Protein AF-A0A662J2B1-F1 (afdb_monomer_lite)

Foldseek 3Di:
DDDDPPDPPPPPPPLPADPFAEEEEELEQLAPQQQDQQAQAPVPRGTGGNLVNVLVLVLVLVLLLLPAPCVQRYQYWYWYDAVAIDTPPLQDDPNDNHRCSVVLNVQLVVVVVVVDDSVCSSCVSCVVSVNRDDRRNVVCVVVVHHRAAALLNSLVVVLVVLLVLQDPPDPRHDHQLRYEYEYEAEDAAQHPPPNVNNLVSLVSSQCPSADDDDPGDRRGYFYAYEHEEQRQVVDPPNLVSRQSSGDFDPPVDCQQVDDLDPPDGPVRQFDDDPPDDTTTNYGYYHRSNDPVRSSSVSSSCSCRRDPPVRPD

pLDDT: mean 80.57, std 16.12, range [31.47, 96.62]

Secondary structure (DSSP, 8-state):
---------------PPPS-EEEEEEEEE-SGGGG-EEEE-TTTSSEEEHHHHHHHHHHHHHHHHHHSGGGGGEEEEEEEESSSEEEE-TTEETTEE---HHHHHHHHHHHHHTT--HHHHHHHHHHHTT-SPPPHHHHHHHTT------HHHHHHHHHHHHHHHHSTT-TTSPPGGGEEEEEEEEE-S--SSSHHHHHHHHHHHHTTT--SSS--SSS-EEEEEEEEHHHHHT-HHHHHHHHHHSPBP-TTSGGGG-BSSSS-BHHHHB---TT----BSEEEE--TT-HHHHHHHHHHHHHHHS-GGG--

Structure (mmCIF, N/CA/C/O backbone):
data_AF-A0A662J2B1-F1
#
_entry.id   AF-A0A662J2B1-F1
#
loop_
_atom_site.group_PDB
_atom_site.id
_atom_site.type_symbol
_atom_site.label_atom_id
_atom_site.label_alt_id
_atom_site.label_comp_id
_atom_site.label_asym_id
_atom_site.label_entity_id
_atom_site.label_seq_id
_atom_site.pdbx_PDB_ins_code
_atom_site.Cartn_x
_atom_site.Cartn_y
_atom_site.Cartn_z
_atom_site.occupancy
_atom_site.B_iso_or_equiv
_atom_site.auth_seq_id
_atom_site.auth_comp_id
_atom_site.auth_asym_id
_atom_site.auth_atom_id
_atom_site.pdbx_PDB_model_num
ATOM 1 N N . MET A 1 1 ? -47.352 -11.087 42.219 1.00 36.47 1 MET A N 1
ATOM 2 C CA . MET A 1 1 ? -46.184 -10.257 41.858 1.00 36.47 1 MET A CA 1
ATOM 3 C C . MET A 1 1 ? -45.373 -11.004 40.813 1.00 36.47 1 MET A C 1
ATOM 5 O O . MET A 1 1 ? -44.842 -12.059 41.124 1.00 36.47 1 MET A O 1
ATOM 9 N N . LYS A 1 2 ? -45.350 -10.517 39.569 1.00 35.44 2 LYS A N 1
ATOM 10 C CA . LYS A 1 2 ? -44.414 -10.967 38.531 1.00 35.44 2 LYS A CA 1
ATOM 11 C C . LYS A 1 2 ? -43.467 -9.797 38.286 1.00 35.44 2 LYS A C 1
ATOM 13 O O . LYS A 1 2 ? -43.932 -8.728 37.908 1.00 35.44 2 LYS A O 1
ATOM 18 N N . PHE A 1 3 ? -42.185 -9.987 38.575 1.00 33.66 3 PHE A N 1
ATOM 19 C CA . PHE A 1 3 ? -41.148 -9.037 38.186 1.00 33.66 3 PHE A CA 1
ATOM 20 C C . PHE A 1 3 ? -41.009 -9.077 36.657 1.00 33.66 3 PHE A C 1
ATOM 22 O O . PHE A 1 3 ? -40.964 -10.180 36.103 1.00 33.66 3 PHE A O 1
ATOM 29 N N . PRO A 1 4 ? -40.961 -7.933 35.960 1.00 35.75 4 PRO A N 1
ATOM 30 C CA . PRO A 1 4 ? -40.551 -7.931 34.570 1.00 35.75 4 PRO A CA 1
ATOM 31 C C . PRO A 1 4 ? -39.043 -8.202 34.522 1.00 35.75 4 PRO A C 1
ATOM 33 O O . PRO A 1 4 ? -38.262 -7.511 35.173 1.00 35.75 4 PRO A O 1
ATOM 36 N N . MET A 1 5 ? -38.637 -9.233 33.776 1.00 33.22 5 MET A N 1
ATOM 37 C CA . MET A 1 5 ? -37.261 -9.326 33.294 1.00 33.22 5 MET A CA 1
ATOM 38 C C . MET A 1 5 ? -37.063 -8.187 32.299 1.00 33.22 5 MET A C 1
ATOM 40 O O . MET A 1 5 ? -37.549 -8.259 31.170 1.00 33.22 5 MET A O 1
ATOM 44 N N . GLU A 1 6 ? -36.365 -7.142 32.720 1.00 34.38 6 GLU A N 1
ATOM 45 C CA . GLU A 1 6 ? -35.711 -6.236 31.787 1.00 34.38 6 GLU A CA 1
ATOM 46 C C . GLU A 1 6 ? -34.610 -7.033 31.080 1.00 34.38 6 GLU A C 1
ATOM 48 O O . GLU A 1 6 ? -33.597 -7.411 31.669 1.00 34.38 6 GLU A O 1
ATOM 53 N N . MET A 1 7 ? -34.855 -7.360 29.812 1.00 35.50 7 MET A N 1
ATOM 54 C CA . MET A 1 7 ? -33.796 -7.757 28.890 1.00 35.50 7 MET A CA 1
ATOM 55 C C . MET A 1 7 ? -32.800 -6.592 28.806 1.00 35.50 7 MET A C 1
ATOM 57 O O . MET A 1 7 ? -33.246 -5.450 28.671 1.00 35.50 7 MET A O 1
ATOM 61 N N . PRO A 1 8 ? -31.478 -6.825 28.853 1.00 37.00 8 PRO A N 1
ATOM 62 C CA . PRO A 1 8 ? -30.524 -5.767 28.574 1.00 37.00 8 PRO A CA 1
ATOM 63 C C . PRO A 1 8 ? -30.759 -5.301 27.138 1.00 37.00 8 PRO A C 1
ATOM 65 O O . PRO A 1 8 ? -30.621 -6.090 26.203 1.00 37.00 8 PRO A O 1
ATOM 68 N N . GLU A 1 9 ? -31.135 -4.037 26.959 1.00 37.81 9 GLU A N 1
ATOM 69 C CA . GLU A 1 9 ? -31.081 -3.381 25.658 1.00 37.81 9 GLU A CA 1
ATOM 70 C C . GLU A 1 9 ? -29.617 -3.394 25.197 1.00 37.81 9 GLU A C 1
ATOM 72 O O . GLU A 1 9 ? -28.825 -2.505 25.519 1.00 37.81 9 GLU A O 1
ATOM 77 N N . GLU A 1 10 ? -29.235 -4.414 24.428 1.00 38.88 10 GLU A N 1
ATOM 78 C CA . GLU A 1 10 ? -28.196 -4.255 23.424 1.00 38.88 10 GLU A CA 1
ATOM 79 C C . GLU A 1 10 ? -28.677 -3.120 22.524 1.00 38.88 10 GLU A C 1
ATOM 81 O O . GLU A 1 10 ? -29.470 -3.318 21.604 1.00 38.88 10 GLU A O 1
ATOM 86 N N . ARG A 1 11 ? -28.251 -1.893 22.837 1.00 34.91 11 ARG A N 1
ATOM 87 C CA . ARG A 1 11 ? -28.342 -0.781 21.903 1.00 34.91 11 ARG A CA 1
ATOM 88 C C . ARG A 1 11 ? -27.613 -1.240 20.648 1.00 34.91 11 ARG A C 1
ATOM 90 O O . ARG A 1 11 ? -26.389 -1.157 20.580 1.00 34.91 11 ARG A O 1
ATOM 97 N N . GLN A 1 12 ? -28.365 -1.730 19.665 1.00 37.59 12 GLN A N 1
ATOM 98 C CA . GLN A 1 12 ? -27.966 -1.647 18.274 1.00 37.59 12 GLN A CA 1
ATOM 99 C C . GLN A 1 12 ? -27.667 -0.166 18.064 1.00 37.59 12 GLN A C 1
ATOM 101 O O . GLN A 1 12 ? -28.581 0.654 17.984 1.00 37.59 12 GLN A O 1
ATOM 106 N N . GLU A 1 13 ? -26.384 0.204 18.103 1.00 39.41 13 GLU A N 1
ATOM 107 C CA . GLU A 1 13 ? -25.947 1.490 17.584 1.00 39.41 13 GLU A CA 1
ATOM 108 C C . GLU A 1 13 ? -26.475 1.517 16.152 1.00 39.41 13 GLU A C 1
ATOM 110 O O . GLU A 1 13 ? -25.976 0.795 15.289 1.00 39.41 13 GLU A O 1
ATOM 115 N N . LEU A 1 14 ? -27.565 2.264 15.941 1.00 39.34 14 LEU A N 1
ATOM 116 C CA . LEU A 1 14 ? -28.112 2.549 14.627 1.00 39.34 14 LEU A CA 1
ATOM 117 C C . LEU A 1 14 ? -26.926 2.927 13.750 1.00 39.34 14 LEU A C 1
ATOM 119 O O . LEU A 1 14 ? -26.246 3.920 14.020 1.00 39.34 14 LEU A O 1
ATOM 123 N N . ILE A 1 15 ? -26.650 2.093 12.750 1.00 49.84 15 ILE A N 1
ATOM 124 C CA . ILE A 1 15 ? -25.598 2.332 11.774 1.00 49.84 15 ILE A CA 1
ATOM 125 C C . ILE A 1 15 ? -26.026 3.583 11.007 1.00 49.84 15 ILE A C 1
ATOM 127 O O . ILE A 1 15 ? -26.786 3.517 10.044 1.00 49.84 15 ILE A O 1
ATOM 131 N N . MET A 1 16 ? -25.612 4.750 11.495 1.00 48.34 16 MET A N 1
ATOM 132 C CA . MET A 1 16 ? -25.859 6.003 10.806 1.00 48.34 16 MET A CA 1
ATOM 133 C C . MET A 1 16 ? -25.083 5.984 9.483 1.00 48.34 16 MET A C 1
ATOM 135 O O . MET A 1 16 ? -23.928 5.543 9.474 1.00 48.34 16 MET A O 1
ATOM 139 N N . PRO A 1 17 ? -25.664 6.488 8.379 1.00 59.16 17 PRO A N 1
ATOM 140 C CA . PRO A 1 17 ? -24.940 6.613 7.123 1.00 59.16 17 PRO A CA 1
ATOM 141 C C . PRO A 1 17 ? -23.662 7.426 7.349 1.00 59.16 17 PRO A C 1
ATOM 143 O O . PRO A 1 17 ? -23.705 8.536 7.893 1.00 59.16 17 PRO A O 1
ATOM 146 N N . LEU A 1 18 ? -22.512 6.879 6.950 1.00 70.12 18 LEU A N 1
ATOM 147 C CA . LEU A 1 18 ? -21.234 7.572 7.091 1.00 70.12 18 LEU A CA 1
ATOM 148 C C . LEU A 1 18 ? -21.269 8.871 6.279 1.00 70.12 18 LEU A C 1
ATOM 150 O O . LEU A 1 18 ? -21.659 8.872 5.119 1.00 70.12 18 LEU A O 1
ATOM 154 N N . TYR A 1 19 ? -20.814 9.991 6.847 1.00 77.00 19 TYR A N 1
ATOM 155 C CA . TYR A 1 19 ? -20.757 11.258 6.104 1.00 77.00 19 TYR A CA 1
ATOM 156 C C . TYR A 1 19 ? -19.742 11.209 4.944 1.00 77.00 19 TYR A C 1
ATOM 158 O O . TYR A 1 19 ? -19.949 11.854 3.913 1.00 77.00 19 TYR A O 1
ATOM 166 N N . ARG A 1 20 ? -18.646 10.459 5.119 1.00 81.94 20 ARG A N 1
ATOM 167 C CA . ARG A 1 20 ? -17.571 10.200 4.145 1.00 81.94 20 ARG A CA 1
ATOM 168 C C . ARG A 1 20 ? -16.996 8.803 4.362 1.00 81.94 20 ARG A C 1
ATOM 170 O O . ARG A 1 20 ? -17.050 8.297 5.479 1.00 81.94 20 ARG A O 1
ATOM 177 N N . ALA A 1 21 ? -16.407 8.235 3.314 1.00 85.06 21 ALA A N 1
ATOM 178 C CA . ALA A 1 21 ? -15.713 6.955 3.377 1.00 85.06 21 ALA A CA 1
ATOM 179 C C . ALA A 1 21 ? -14.383 7.016 2.611 1.00 85.06 21 ALA A C 1
ATOM 181 O O . ALA A 1 21 ? -14.312 7.563 1.509 1.00 85.06 21 ALA A O 1
ATOM 182 N N . GLU A 1 22 ? -13.342 6.444 3.203 1.00 87.12 22 GLU A N 1
ATOM 183 C CA . GLU A 1 22 ? -11.981 6.372 2.678 1.00 87.12 22 GLU A CA 1
ATOM 184 C C . GLU A 1 22 ? -11.581 4.894 2.595 1.00 87.12 22 GLU A C 1
ATOM 186 O O . GLU A 1 22 ? -11.538 4.195 3.604 1.00 87.12 22 GLU A O 1
ATOM 191 N N . LEU A 1 23 ? -11.293 4.400 1.397 1.00 88.31 23 LEU A N 1
ATOM 192 C CA . LEU A 1 23 ? -10.761 3.059 1.181 1.00 88.31 23 LEU A CA 1
ATOM 193 C C . LEU A 1 23 ? -9.234 3.124 1.068 1.00 88.31 23 LEU A C 1
ATOM 195 O O . LEU A 1 23 ? -8.707 3.865 0.244 1.00 88.31 23 LEU A O 1
ATOM 199 N N . LEU A 1 24 ? -8.523 2.308 1.839 1.00 89.50 24 LEU A N 1
ATOM 200 C CA . LEU A 1 24 ? -7.094 2.050 1.691 1.00 89.50 24 LEU A CA 1
ATOM 201 C C . LEU A 1 24 ? -6.894 0.615 1.193 1.00 89.50 24 LEU A C 1
ATOM 203 O O . LEU A 1 24 ? -7.203 -0.337 1.906 1.00 89.50 24 LEU A O 1
ATOM 207 N N . VAL A 1 25 ? -6.358 0.447 -0.014 1.00 91.44 25 VAL A N 1
ATOM 208 C CA . VAL A 1 25 ? -5.988 -0.872 -0.548 1.00 91.44 25 VAL A CA 1
ATOM 209 C C . VAL A 1 25 ? -4.474 -0.995 -0.565 1.00 91.44 25 VAL A C 1
ATOM 211 O O . VAL A 1 25 ? -3.792 -0.243 -1.258 1.00 91.44 25 VAL A O 1
ATOM 214 N N . LEU A 1 26 ? -3.939 -1.956 0.176 1.00 93.19 26 LEU A N 1
ATOM 215 C CA . LEU A 1 26 ? -2.517 -2.281 0.158 1.00 93.19 26 LEU A CA 1
ATOM 216 C C . LEU A 1 26 ? -2.278 -3.355 -0.898 1.00 93.19 26 LEU A C 1
ATOM 218 O O . LEU A 1 26 ? -2.859 -4.428 -0.806 1.00 93.19 26 LEU A O 1
ATOM 222 N N . VAL A 1 27 ? -1.445 -3.082 -1.896 1.00 95.25 27 VAL A N 1
ATOM 223 C CA . VAL A 1 27 ? -1.090 -4.033 -2.957 1.00 95.25 27 VAL A CA 1
ATOM 224 C C . VAL A 1 27 ? 0.370 -4.395 -2.769 1.00 95.25 27 VAL A C 1
ATOM 226 O O . VAL A 1 27 ? 1.255 -3.593 -3.052 1.00 95.25 27 VAL A O 1
ATOM 229 N N . ILE A 1 28 ? 0.616 -5.578 -2.224 1.00 94.06 28 ILE A N 1
ATOM 230 C CA . ILE A 1 28 ? 1.895 -5.945 -1.621 1.00 94.06 28 ILE A CA 1
ATOM 231 C C . ILE A 1 28 ? 2.532 -7.073 -2.418 1.00 94.06 28 ILE A C 1
ATOM 233 O O . ILE A 1 28 ? 1.930 -8.133 -2.604 1.00 94.06 28 ILE A O 1
ATOM 237 N N . ASP A 1 29 ? 3.759 -6.851 -2.870 1.00 92.62 29 ASP A N 1
ATOM 238 C CA . ASP A 1 29 ? 4.554 -7.893 -3.504 1.00 92.62 29 ASP A CA 1
ATOM 239 C C . ASP A 1 29 ? 4.835 -9.017 -2.493 1.00 92.62 29 ASP A C 1
ATOM 241 O O . ASP A 1 29 ? 5.209 -8.777 -1.344 1.00 92.62 29 ASP A O 1
ATOM 245 N N . GLY A 1 30 ? 4.584 -10.256 -2.903 1.00 91.44 30 GLY A N 1
ATOM 246 C CA . GLY A 1 30 ? 4.877 -11.471 -2.149 1.00 91.44 30 GLY A CA 1
ATOM 247 C C . GLY A 1 30 ? 6.018 -12.284 -2.758 1.00 91.44 30 GLY A C 1
ATOM 248 O O . GLY A 1 30 ? 6.198 -13.447 -2.392 1.00 91.44 30 GLY A O 1
ATOM 249 N N . SER A 1 31 ? 6.789 -11.708 -3.678 1.00 89.19 31 SER A N 1
ATOM 250 C CA . SER A 1 31 ? 7.943 -12.334 -4.309 1.00 89.19 31 SER A CA 1
ATOM 251 C C . SER A 1 31 ? 9.038 -12.703 -3.302 1.00 89.19 31 SER A C 1
ATOM 253 O O . SER A 1 31 ? 9.072 -12.269 -2.147 1.00 89.19 31 SER A O 1
ATOM 255 N N . ARG A 1 32 ? 9.976 -13.556 -3.729 1.00 87.75 32 ARG A N 1
ATOM 256 C CA . ARG A 1 32 ? 11.019 -14.108 -2.846 1.00 87.75 32 ARG A CA 1
ATOM 257 C C . ARG A 1 32 ? 11.907 -13.032 -2.209 1.00 87.75 32 ARG A C 1
ATOM 259 O O . ARG A 1 32 ? 12.462 -13.273 -1.137 1.00 87.75 32 ARG A O 1
ATOM 266 N N . SER A 1 33 ? 12.067 -11.879 -2.852 1.00 87.06 33 SER A N 1
ATOM 267 C CA . SER A 1 33 ? 12.889 -10.773 -2.358 1.00 87.06 33 SER A CA 1
ATOM 268 C C . SER A 1 33 ? 12.341 -10.145 -1.077 1.00 87.06 33 SER A C 1
ATOM 270 O O . SER A 1 33 ? 13.140 -9.665 -0.274 1.00 87.06 33 SER A O 1
ATOM 272 N N . MET A 1 34 ? 11.055 -10.329 -0.765 1.00 90.62 34 MET A N 1
ATOM 273 C CA . MET A 1 34 ? 10.491 -9.907 0.519 1.00 90.62 34 MET A CA 1
ATOM 274 C C . MET A 1 34 ? 11.063 -10.646 1.736 1.00 90.62 34 MET A C 1
ATOM 276 O O . MET A 1 34 ? 11.003 -10.117 2.842 1.00 90.62 34 MET A O 1
ATOM 280 N N . TYR A 1 35 ? 11.687 -11.818 1.556 1.00 90.94 35 TYR A N 1
ATOM 281 C CA . TYR A 1 35 ? 12.423 -12.505 2.629 1.00 90.94 35 TYR A CA 1
ATOM 282 C C . TYR A 1 35 ? 13.827 -11.943 2.884 1.00 90.94 35 TYR A C 1
ATOM 284 O O . TYR A 1 35 ? 14.488 -12.364 3.838 1.00 90.94 35 TYR A O 1
ATOM 292 N N . ARG A 1 36 ? 14.328 -11.032 2.041 1.00 90.75 36 ARG A N 1
ATOM 293 C CA . ARG A 1 36 ? 15.664 -10.462 2.230 1.00 90.75 36 ARG A CA 1
ATOM 294 C C . ARG A 1 36 ? 15.710 -9.677 3.528 1.00 90.75 36 ARG A C 1
ATOM 296 O O . ARG A 1 36 ? 14.875 -8.812 3.769 1.00 90.75 36 ARG A O 1
ATOM 303 N N . ARG A 1 37 ? 16.703 -10.006 4.354 1.00 93.44 37 ARG A N 1
ATOM 304 C CA . ARG A 1 37 ? 16.964 -9.362 5.642 1.00 93.44 37 ARG A CA 1
ATOM 305 C C . ARG A 1 37 ? 17.880 -8.165 5.454 1.00 93.44 37 ARG A C 1
ATOM 307 O O . ARG A 1 37 ? 19.069 -8.233 5.738 1.00 93.44 37 ARG A O 1
ATOM 314 N N . ASP A 1 38 ? 17.339 -7.114 4.865 1.00 92.44 38 ASP A N 1
ATOM 315 C CA . ASP A 1 38 ? 18.039 -5.853 4.625 1.00 92.44 38 ASP A CA 1
ATOM 316 C C . ASP A 1 38 ? 17.165 -4.641 4.958 1.00 92.44 38 ASP A C 1
ATOM 318 O O . ASP A 1 38 ? 17.446 -3.543 4.488 1.00 92.44 38 ASP A O 1
ATOM 322 N N . PHE A 1 39 ? 16.120 -4.835 5.764 1.00 94.38 39 PHE A N 1
ATOM 323 C CA . PHE A 1 39 ? 15.219 -3.781 6.205 1.00 94.38 39 PHE A CA 1
ATOM 324 C C . PHE A 1 39 ? 15.535 -3.399 7.651 1.00 94.38 39 PHE A C 1
ATOM 326 O O . PHE A 1 39 ? 15.529 -4.259 8.533 1.00 94.38 39 PHE A O 1
ATOM 333 N N . PHE A 1 40 ? 15.800 -2.120 7.906 1.00 94.81 40 PHE A N 1
ATOM 334 C CA . PHE A 1 40 ? 16.004 -1.612 9.258 1.00 94.81 40 PHE A CA 1
ATOM 335 C C . PHE A 1 40 ? 14.680 -1.568 10.026 1.00 94.81 40 PHE A C 1
ATOM 337 O O . PHE A 1 40 ? 13.750 -0.858 9.647 1.00 94.81 40 PHE A O 1
ATOM 344 N N . ASP A 1 41 ? 14.586 -2.305 11.126 1.00 93.88 41 ASP A N 1
ATOM 345 C CA . ASP A 1 41 ? 13.436 -2.228 12.014 1.00 93.88 41 ASP A CA 1
ATOM 346 C C . ASP A 1 41 ? 13.549 -1.026 12.954 1.00 93.88 41 ASP A C 1
ATOM 348 O O . ASP A 1 41 ? 14.357 -1.012 13.884 1.00 93.88 41 ASP A O 1
ATOM 352 N N . TYR A 1 42 ? 12.681 -0.035 12.763 1.00 84.69 42 TYR A N 1
ATOM 353 C CA . TYR A 1 42 ? 12.616 1.149 13.620 1.00 84.69 42 TYR A CA 1
ATOM 354 C C . TYR A 1 42 ? 12.135 0.845 15.046 1.00 84.69 42 TYR A C 1
ATOM 356 O O . TYR A 1 42 ? 12.305 1.690 15.924 1.00 84.69 42 TYR A O 1
ATOM 364 N N . LYS A 1 43 ? 11.533 -0.328 15.293 1.00 86.75 43 LYS A N 1
ATOM 365 C CA . LYS A 1 43 ? 11.078 -0.727 16.633 1.00 86.75 43 LYS A CA 1
ATOM 366 C C . LYS A 1 43 ? 12.201 -1.338 17.463 1.00 86.75 43 LYS A C 1
ATOM 368 O O . LYS A 1 43 ? 12.359 -0.983 18.627 1.00 86.75 43 LYS A O 1
ATOM 373 N N . THR A 1 44 ? 12.971 -2.255 16.878 1.00 89.50 44 THR A N 1
ATOM 374 C CA . THR A 1 44 ? 14.009 -3.011 17.602 1.00 89.50 44 THR A CA 1
ATOM 375 C C . THR A 1 44 ? 15.440 -2.568 17.302 1.00 89.50 44 THR A C 1
ATOM 377 O O . THR A 1 44 ? 16.363 -2.994 17.996 1.00 89.50 44 THR A O 1
ATOM 380 N N . GLY A 1 45 ? 15.652 -1.735 16.278 1.00 89.81 45 GLY A N 1
ATOM 381 C CA . GLY A 1 45 ? 16.975 -1.308 15.817 1.00 89.81 45 GLY A CA 1
ATOM 382 C C . GLY A 1 45 ? 17.770 -2.397 15.086 1.00 89.81 45 GLY A C 1
ATOM 383 O O . GLY A 1 45 ? 18.983 -2.264 14.935 1.00 89.81 45 GLY A O 1
ATOM 384 N N . ARG A 1 46 ? 17.123 -3.495 14.669 1.00 92.31 46 ARG A N 1
ATOM 385 C CA . ARG A 1 46 ? 17.762 -4.660 14.029 1.00 92.31 46 ARG A CA 1
ATOM 386 C C . ARG A 1 46 ? 17.370 -4.792 12.560 1.00 92.31 46 ARG A C 1
ATOM 388 O O . ARG A 1 46 ? 16.361 -4.251 12.128 1.00 92.31 46 ARG A O 1
ATOM 395 N N . GLU A 1 47 ? 18.138 -5.571 11.799 1.00 94.75 47 GLU A N 1
ATOM 396 C CA . GLU A 1 47 ? 17.755 -5.948 10.435 1.00 94.75 47 GLU A CA 1
ATOM 397 C C . GLU A 1 47 ? 16.728 -7.099 10.434 1.00 94.75 47 GLU A C 1
ATOM 399 O O . GLU A 1 47 ? 16.962 -8.204 10.953 1.00 94.75 47 GLU A O 1
ATOM 404 N N . ILE A 1 48 ? 15.594 -6.845 9.789 1.00 95.69 48 ILE A N 1
ATOM 405 C CA . ILE A 1 48 ? 14.493 -7.788 9.578 1.00 95.69 48 ILE A CA 1
ATOM 406 C C . ILE A 1 48 ? 14.225 -7.972 8.085 1.00 95.69 48 ILE A C 1
ATOM 408 O O . ILE A 1 48 ? 14.862 -7.340 7.236 1.00 95.69 48 ILE A O 1
ATOM 412 N N . SER A 1 49 ? 13.319 -8.891 7.752 1.00 94.62 49 SER A N 1
ATOM 413 C CA . SER A 1 49 ? 12.919 -9.083 6.357 1.00 94.62 49 SER A CA 1
ATOM 414 C C . SER A 1 49 ? 12.134 -7.876 5.825 1.00 94.62 49 SER A C 1
ATOM 416 O O . SER A 1 49 ? 11.405 -7.236 6.584 1.00 94.62 49 SER A O 1
ATOM 418 N N . ARG A 1 50 ? 12.242 -7.568 4.525 1.00 92.56 50 ARG A N 1
ATOM 419 C CA . ARG A 1 50 ? 11.462 -6.484 3.887 1.00 92.56 50 ARG A CA 1
ATOM 420 C C . ARG A 1 50 ? 9.960 -6.658 4.108 1.00 92.56 50 ARG A C 1
ATOM 422 O O . ARG A 1 50 ? 9.279 -5.701 4.471 1.00 92.56 50 ARG A O 1
ATOM 429 N N . GLY A 1 51 ? 9.462 -7.885 3.938 1.00 92.56 51 GLY A N 1
ATOM 430 C CA . GLY A 1 51 ? 8.058 -8.220 4.157 1.00 92.56 51 GLY A CA 1
ATOM 431 C C . GLY A 1 51 ? 7.613 -7.909 5.585 1.00 92.56 51 GLY A C 1
ATOM 432 O O . GLY A 1 51 ? 6.612 -7.227 5.778 1.00 92.56 51 GLY A O 1
ATOM 433 N N . GLU A 1 52 ? 8.381 -8.345 6.585 1.00 93.75 52 GLU A N 1
ATOM 434 C CA . GLU A 1 52 ? 8.113 -8.058 8.001 1.00 93.75 52 GLU A CA 1
ATOM 435 C C . GLU A 1 52 ? 8.173 -6.558 8.318 1.00 93.75 52 GLU A C 1
ATOM 437 O O . GLU A 1 52 ? 7.264 -6.032 8.956 1.00 93.75 52 GLU A O 1
ATOM 442 N N . GLY A 1 53 ? 9.185 -5.844 7.815 1.00 93.50 53 GLY A N 1
ATOM 443 C CA . GLY A 1 53 ? 9.333 -4.406 8.039 1.00 93.50 53 GLY A CA 1
ATOM 444 C C . GLY A 1 53 ? 8.167 -3.587 7.495 1.00 93.50 53 GLY A C 1
ATOM 445 O O . GLY A 1 53 ? 7.658 -2.696 8.178 1.00 93.50 53 GLY A O 1
ATOM 446 N N . LEU A 1 54 ? 7.674 -3.938 6.306 1.00 92.00 54 LEU A N 1
ATOM 447 C CA . LEU A 1 54 ? 6.482 -3.316 5.733 1.00 92.00 54 LEU A CA 1
ATOM 448 C C . LEU A 1 54 ? 5.234 -3.613 6.557 1.00 92.00 54 LEU A C 1
ATOM 450 O O . LEU A 1 54 ? 4.478 -2.688 6.857 1.00 92.00 54 LEU A O 1
ATOM 454 N N . MET A 1 55 ? 5.027 -4.870 6.963 1.00 91.56 55 MET A N 1
ATOM 455 C CA . MET A 1 55 ? 3.874 -5.217 7.798 1.00 91.56 55 MET A CA 1
ATOM 456 C C . MET A 1 55 ? 3.924 -4.468 9.128 1.00 91.56 55 MET A C 1
ATOM 458 O O . MET A 1 55 ? 2.899 -3.955 9.564 1.00 91.56 55 MET A O 1
ATOM 462 N N . ASN A 1 56 ? 5.106 -4.304 9.729 1.00 92.25 56 ASN A N 1
ATOM 463 C CA . ASN A 1 56 ? 5.278 -3.517 10.949 1.00 92.25 56 ASN A CA 1
ATOM 464 C C . ASN A 1 56 ? 4.872 -2.050 10.757 1.00 92.25 56 ASN A C 1
ATOM 466 O O . ASN A 1 56 ? 4.212 -1.491 11.630 1.00 92.25 56 ASN A O 1
ATOM 470 N N . ILE A 1 57 ? 5.231 -1.416 9.634 1.00 91.94 57 ILE A N 1
ATOM 471 C CA . ILE A 1 57 ? 4.803 -0.039 9.327 1.00 91.94 57 ILE A CA 1
ATOM 472 C C . ILE A 1 57 ? 3.279 0.046 9.184 1.00 91.94 57 ILE A C 1
ATOM 474 O O . ILE A 1 57 ? 2.657 0.933 9.771 1.00 91.94 57 ILE A O 1
ATOM 478 N N . PHE A 1 58 ? 2.656 -0.859 8.429 1.00 89.38 58 PHE A N 1
ATOM 479 C CA . PHE A 1 58 ? 1.205 -0.808 8.235 1.00 89.38 58 PHE A CA 1
ATOM 480 C C . PHE A 1 58 ? 0.429 -1.179 9.494 1.00 89.38 58 PHE A C 1
ATOM 482 O O . PHE A 1 58 ? -0.555 -0.513 9.795 1.00 89.38 58 PHE A O 1
ATOM 489 N N . ASN A 1 59 ? 0.890 -2.150 10.279 1.00 88.81 59 ASN A N 1
ATOM 490 C CA . ASN A 1 59 ? 0.284 -2.486 11.567 1.00 88.81 59 ASN A CA 1
ATOM 491 C C . ASN A 1 59 ? 0.336 -1.297 12.547 1.00 88.81 59 ASN A C 1
ATOM 493 O O . ASN A 1 59 ? -0.614 -1.088 13.305 1.00 88.81 59 ASN A O 1
ATOM 497 N N . ASP A 1 60 ? 1.366 -0.447 12.478 1.00 87.94 60 ASP A N 1
ATOM 498 C CA . ASP A 1 60 ? 1.407 0.822 13.219 1.00 87.94 60 ASP A CA 1
ATOM 499 C C . ASP A 1 60 ? 0.372 1.837 12.707 1.00 87.94 60 ASP A C 1
ATOM 501 O O . ASP A 1 60 ? -0.271 2.527 13.503 1.00 87.94 60 ASP A O 1
ATOM 505 N N . ILE A 1 61 ? 0.167 1.920 11.388 1.00 85.25 61 ILE A N 1
ATOM 506 C CA . ILE A 1 61 ? -0.891 2.748 10.785 1.00 85.25 61 ILE A CA 1
ATOM 507 C C . ILE A 1 61 ? -2.276 2.251 11.233 1.00 85.25 61 ILE A C 1
ATOM 509 O O . ILE A 1 61 ? -3.094 3.063 11.668 1.00 85.25 61 ILE A O 1
ATOM 513 N N . LEU A 1 62 ? -2.521 0.935 11.208 1.00 83.31 62 LEU A N 1
ATOM 514 C CA . LEU A 1 62 ? -3.757 0.315 11.704 1.00 83.31 62 LEU A CA 1
ATOM 515 C C . LEU A 1 62 ? -3.989 0.647 13.179 1.00 83.31 62 LEU A C 1
ATOM 517 O O . LEU A 1 62 ? -5.069 1.098 13.553 1.00 83.31 62 LEU A O 1
ATOM 521 N N . SER A 1 63 ? -2.956 0.496 14.008 1.00 85.44 63 SER A N 1
ATOM 522 C CA . SER A 1 63 ? -3.030 0.769 15.447 1.00 85.44 63 SER A CA 1
ATOM 523 C C . SER A 1 63 ? -3.421 2.220 15.746 1.00 85.44 63 SER A C 1
ATOM 525 O O . SER A 1 63 ? -4.198 2.483 16.664 1.00 85.44 63 SER A O 1
ATOM 527 N N . ARG A 1 64 ? -2.946 3.176 14.938 1.00 82.50 64 ARG A N 1
ATOM 528 C CA . ARG A 1 64 ? -3.345 4.590 15.043 1.00 82.50 64 ARG A CA 1
ATOM 529 C C . ARG A 1 64 ? -4.793 4.827 14.619 1.00 82.50 64 ARG A C 1
ATOM 531 O O . ARG A 1 64 ? -5.473 5.641 15.239 1.00 82.50 64 ARG A O 1
ATOM 538 N N . LEU A 1 65 ? -5.273 4.122 13.593 1.00 81.19 65 LEU A N 1
ATOM 539 C CA . LEU A 1 65 ? -6.667 4.217 13.152 1.00 81.19 65 LEU A CA 1
ATOM 540 C C . LEU A 1 65 ? -7.637 3.679 14.200 1.00 81.19 65 LEU A C 1
ATOM 542 O O . LEU A 1 65 ? -8.693 4.280 14.382 1.00 81.19 65 LEU A O 1
ATOM 546 N N . VAL A 1 66 ? -7.266 2.614 14.923 1.00 82.69 66 VAL A N 1
ATOM 547 C CA . VAL A 1 66 ? -8.105 2.035 15.985 1.00 82.69 66 VAL A CA 1
ATOM 548 C C . VAL A 1 66 ? -8.563 3.117 16.953 1.00 82.69 66 VAL A C 1
ATOM 550 O O . VAL A 1 66 ? -9.759 3.259 17.169 1.00 82.69 66 VAL A O 1
ATOM 553 N N . MET A 1 67 ? -7.648 3.918 17.498 1.00 76.50 67 MET A N 1
ATOM 554 C CA . MET A 1 67 ? -7.988 4.909 18.526 1.00 76.50 67 MET A CA 1
ATOM 555 C C . MET A 1 67 ? -8.433 6.264 17.975 1.00 76.50 67 MET A C 1
ATOM 557 O O . MET A 1 67 ? -8.840 7.126 18.751 1.00 76.50 67 MET A O 1
ATOM 561 N N . SER A 1 68 ? -8.383 6.458 16.660 1.00 77.88 68 SER A N 1
ATOM 562 C CA . SER A 1 68 ? -8.755 7.720 16.036 1.00 77.88 68 SER A CA 1
ATOM 563 C C . SER A 1 68 ? -10.252 7.791 15.738 1.00 77.88 68 SER A C 1
ATOM 565 O O . SER A 1 68 ? -10.850 6.828 15.252 1.00 77.88 68 SER A O 1
ATOM 567 N N . GLU A 1 69 ? -10.852 8.966 15.939 1.00 72.88 69 GLU A N 1
ATOM 568 C CA . GLU A 1 69 ? -12.224 9.246 15.497 1.00 72.88 69 GLU A CA 1
ATOM 569 C C . GLU A 1 69 ? -12.375 9.092 13.979 1.00 72.88 69 GLU A C 1
ATOM 571 O O . GLU A 1 69 ? -13.410 8.620 13.500 1.00 72.88 69 GLU A O 1
ATOM 576 N N . VAL A 1 70 ? -11.321 9.407 13.209 1.00 76.44 70 VAL A N 1
ATOM 577 C CA . VAL A 1 70 ? -11.364 9.243 11.752 1.00 76.44 70 VAL A CA 1
ATOM 578 C C . VAL A 1 70 ? -11.306 7.801 11.300 1.00 76.44 70 VAL A C 1
ATOM 580 O O . VAL A 1 70 ? -11.750 7.537 10.185 1.00 76.44 70 VAL A O 1
ATOM 583 N N . GLY A 1 71 ? -10.840 6.876 12.150 1.00 77.94 71 GLY A N 1
ATOM 584 C CA . GLY A 1 71 ? -10.839 5.441 11.860 1.00 77.94 71 GLY A CA 1
ATOM 585 C C . GLY A 1 71 ? -12.213 4.952 11.412 1.00 77.94 71 GLY A C 1
ATOM 586 O O . GLY A 1 71 ? -12.310 4.022 10.618 1.00 77.94 71 GLY A O 1
ATOM 587 N N . ASN A 1 72 ? -13.273 5.668 11.805 1.00 77.88 72 ASN A N 1
ATOM 588 C CA . ASN A 1 72 ? -14.630 5.310 11.441 1.00 77.88 72 ASN A CA 1
ATOM 589 C C . ASN A 1 72 ? -15.007 5.465 9.978 1.00 77.88 72 ASN A C 1
ATOM 591 O O . ASN A 1 72 ? -16.001 4.909 9.525 1.00 77.88 72 ASN A O 1
ATOM 595 N N . MET A 1 73 ? -14.218 6.228 9.243 1.00 81.69 73 MET A N 1
ATOM 596 C CA . MET A 1 73 ? -14.425 6.427 7.821 1.00 81.69 73 MET A CA 1
ATOM 597 C C . MET A 1 73 ? -13.564 5.472 6.990 1.00 81.69 73 MET A C 1
ATOM 599 O O . MET A 1 73 ? -13.736 5.445 5.776 1.00 81.69 73 MET A O 1
ATOM 603 N N . PHE A 1 74 ? -12.637 4.723 7.606 1.00 82.94 74 PHE A N 1
ATOM 604 C CA . PHE A 1 74 ? -11.642 3.934 6.884 1.00 82.94 74 PHE A CA 1
ATOM 605 C C . PHE A 1 74 ? -12.059 2.480 6.672 1.00 82.94 74 PHE A C 1
ATOM 607 O O . PHE A 1 74 ? -12.315 1.730 7.614 1.00 82.94 74 PHE A O 1
ATOM 614 N N . PHE A 1 75 ? -12.008 2.072 5.411 1.00 83.50 75 PHE A N 1
ATOM 615 C CA . PHE A 1 75 ? -12.089 0.695 4.950 1.00 83.50 75 PHE A CA 1
ATOM 616 C C . PHE A 1 75 ? -10.699 0.283 4.494 1.00 83.50 75 PHE A C 1
ATOM 618 O O . PHE A 1 75 ? -10.025 1.053 3.813 1.00 83.50 75 PHE A O 1
ATOM 625 N N . ILE A 1 76 ? -10.248 -0.907 4.874 1.00 83.56 76 ILE A N 1
ATOM 626 C CA . ILE A 1 76 ? -8.905 -1.374 4.534 1.00 83.56 76 ILE A CA 1
ATOM 627 C C . ILE A 1 76 ? -9.033 -2.712 3.833 1.00 83.56 76 ILE A C 1
ATOM 629 O O . ILE A 1 76 ? -9.833 -3.551 4.228 1.00 83.56 76 ILE A O 1
ATOM 633 N N . SER A 1 77 ? -8.263 -2.902 2.773 1.00 86.81 77 SER A N 1
ATOM 634 C CA . SER A 1 77 ? -8.157 -4.180 2.086 1.00 86.81 77 SER A CA 1
ATOM 635 C C . SER A 1 77 ? -6.708 -4.441 1.716 1.00 86.81 77 SER A C 1
ATOM 637 O O . SER A 1 77 ? -5.919 -3.510 1.551 1.00 86.81 77 SER A O 1
ATOM 639 N N . THR A 1 78 ? -6.343 -5.713 1.611 1.00 89.25 78 THR A N 1
ATOM 640 C CA . THR A 1 78 ? -4.986 -6.119 1.254 1.00 89.25 78 THR A CA 1
ATOM 641 C C . THR A 1 78 ? -5.036 -7.072 0.073 1.00 89.25 78 THR A C 1
ATOM 643 O O . THR A 1 78 ? -5.781 -8.046 0.066 1.00 89.25 78 THR A O 1
ATOM 646 N N . VAL A 1 79 ? -4.218 -6.797 -0.929 1.00 92.62 79 VAL A N 1
ATOM 647 C CA . VAL A 1 79 ? -3.937 -7.657 -2.069 1.00 92.62 79 VAL A CA 1
ATOM 648 C C . VAL A 1 79 ? -2.484 -8.075 -1.957 1.00 92.62 79 VAL A C 1
ATOM 650 O O . VAL A 1 79 ? -1.612 -7.226 -1.799 1.00 92.62 79 VAL A O 1
ATOM 653 N N . ILE A 1 80 ? -2.216 -9.370 -2.066 1.00 93.12 80 ILE A N 1
ATOM 654 C CA . ILE A 1 80 ? -0.849 -9.891 -2.119 1.00 93.12 80 ILE A CA 1
ATOM 655 C C . ILE A 1 80 ? -0.654 -10.548 -3.470 1.00 93.12 80 ILE A C 1
ATOM 657 O O . ILE A 1 80 ? -1.474 -11.376 -3.869 1.00 93.12 80 ILE A O 1
ATOM 661 N N . PHE A 1 81 ? 0.404 -10.172 -4.182 1.00 92.94 81 PHE A N 1
ATOM 662 C CA . PHE A 1 81 ? 0.660 -10.679 -5.525 1.00 92.94 81 PHE A CA 1
ATOM 663 C C . PHE A 1 81 ? 1.962 -11.469 -5.617 1.00 92.94 81 PHE A C 1
ATOM 665 O O . PHE A 1 81 ? 2.994 -11.074 -5.085 1.00 92.94 81 PHE A O 1
ATOM 672 N N . GLY A 1 82 ? 1.868 -12.618 -6.284 1.00 89.81 82 GLY A N 1
ATOM 673 C CA . GLY A 1 82 ? 2.968 -13.492 -6.667 1.00 89.81 82 GLY A CA 1
ATOM 674 C C . GLY A 1 82 ? 2.951 -13.728 -8.180 1.00 89.81 82 GLY A C 1
ATOM 675 O O . GLY A 1 82 ? 2.831 -12.796 -8.972 1.00 89.81 82 GLY A O 1
ATOM 676 N N . GLU A 1 83 ? 2.969 -14.998 -8.592 1.00 88.75 83 GLU A N 1
ATOM 677 C CA . GLU A 1 83 ? 2.551 -15.422 -9.943 1.00 88.75 83 GLU A CA 1
ATOM 678 C C . GLU A 1 83 ? 1.091 -15.034 -10.235 1.00 88.75 83 GLU A C 1
ATOM 680 O O . GLU A 1 83 ? 0.765 -14.633 -11.353 1.00 88.75 83 GLU A O 1
ATOM 685 N N . GLN A 1 84 ? 0.244 -15.106 -9.207 1.00 88.44 84 GLN A N 1
ATOM 686 C CA . GLN A 1 84 ? -1.138 -14.634 -9.192 1.00 88.44 84 GLN A CA 1
ATOM 687 C C . GLN A 1 84 ? -1.369 -13.771 -7.948 1.00 88.44 84 GLN A C 1
ATOM 689 O O . GLN A 1 84 ? -0.664 -13.906 -6.942 1.00 88.44 84 GLN A O 1
ATOM 694 N N . ALA A 1 85 ? -2.357 -12.887 -8.011 1.00 90.12 85 ALA A N 1
ATOM 695 C CA . ALA A 1 85 ? -2.773 -12.029 -6.919 1.00 90.12 85 ALA A CA 1
ATOM 696 C C . ALA A 1 85 ? -3.978 -12.599 -6.171 1.00 90.12 85 ALA A C 1
ATOM 698 O O . ALA A 1 85 ? -4.961 -13.062 -6.758 1.00 90.12 85 ALA A O 1
ATOM 699 N N . THR A 1 86 ? -3.926 -12.493 -4.849 1.00 90.00 86 THR A N 1
ATOM 700 C CA . THR A 1 86 ? -5.004 -12.878 -3.943 1.00 90.00 86 THR A CA 1
ATOM 701 C C . THR A 1 86 ? -5.455 -11.681 -3.117 1.00 90.00 86 THR A C 1
ATOM 703 O O . THR A 1 86 ? -4.644 -10.839 -2.728 1.00 90.00 86 THR A O 1
ATOM 706 N N . ILE A 1 87 ? -6.757 -11.601 -2.851 1.00 85.88 87 ILE A N 1
ATOM 707 C CA . ILE A 1 87 ? -7.312 -10.627 -1.911 1.00 85.88 87 ILE A CA 1
ATOM 708 C C . ILE A 1 87 ? -7.267 -11.279 -0.533 1.00 85.88 87 ILE A C 1
ATOM 710 O O . ILE A 1 87 ? -7.937 -12.283 -0.290 1.00 85.88 87 ILE A O 1
ATOM 714 N N . VAL A 1 88 ? -6.484 -10.702 0.370 1.00 79.56 88 VAL A N 1
ATOM 715 C CA . VAL A 1 88 ? -6.449 -11.087 1.776 1.00 79.56 88 VAL A CA 1
ATOM 716 C C . VAL A 1 88 ? -7.570 -10.338 2.474 1.00 79.56 88 VAL A C 1
ATOM 718 O O . VAL A 1 88 ? -7.482 -9.142 2.749 1.00 79.56 88 VAL A O 1
ATOM 721 N N . ARG A 1 89 ? -8.652 -11.070 2.727 1.00 63.09 89 ARG A N 1
ATOM 722 C CA . ARG A 1 89 ? -9.923 -10.579 3.267 1.00 63.09 89 ARG A CA 1
ATOM 723 C C . ARG A 1 89 ? -9.858 -10.297 4.772 1.00 63.09 89 ARG A C 1
ATOM 725 O O . ARG A 1 89 ? -10.759 -10.668 5.520 1.00 63.09 89 ARG A O 1
ATOM 732 N N . ALA A 1 90 ? -8.795 -9.640 5.234 1.00 48.81 90 ALA A N 1
ATOM 733 C CA . ALA A 1 90 ? -8.894 -8.909 6.489 1.00 48.81 90 ALA A CA 1
ATOM 734 C C . ALA A 1 90 ? -10.034 -7.897 6.288 1.00 48.81 90 ALA A C 1
ATOM 736 O O . ALA A 1 90 ? -10.080 -7.252 5.242 1.00 48.81 90 ALA A O 1
ATOM 737 N N . PHE A 1 91 ? -10.973 -7.802 7.229 1.00 50.78 91 PHE A N 1
ATOM 738 C CA . PHE A 1 91 ? -12.128 -6.889 7.174 1.00 50.78 91 PHE A CA 1
ATOM 739 C C . PHE A 1 91 ? -13.334 -7.314 6.307 1.00 50.78 91 PHE A C 1
ATOM 741 O O . PHE A 1 91 ? -14.144 -6.459 5.970 1.00 50.78 91 PHE A O 1
ATOM 748 N N . GLU A 1 92 ? -13.540 -8.601 5.993 1.00 49.41 92 GLU A N 1
ATOM 749 C CA . GLU A 1 92 ? -14.841 -9.077 5.475 1.00 49.41 92 GLU A CA 1
ATOM 750 C C . GLU A 1 92 ? -15.708 -9.736 6.563 1.00 49.41 92 GLU A C 1
ATOM 752 O O . GLU A 1 92 ? -15.241 -10.590 7.313 1.00 49.41 92 GLU A O 1
ATOM 757 N N . HIS A 1 93 ? -16.998 -9.394 6.606 1.00 41.31 93 HIS A N 1
ATOM 758 C CA . HIS A 1 93 ? -18.029 -10.130 7.348 1.00 41.31 93 HIS A CA 1
ATOM 759 C C . HIS A 1 93 ? -19.159 -10.477 6.379 1.00 41.31 93 HIS A C 1
ATOM 761 O O . HIS A 1 93 ? -19.687 -9.598 5.698 1.00 41.31 93 HIS A O 1
ATOM 767 N N . GLY A 1 94 ? -19.495 -11.764 6.258 1.00 45.00 94 GLY A N 1
ATOM 768 C CA . GLY A 1 94 ? -20.544 -12.222 5.338 1.00 45.00 94 GLY A CA 1
ATOM 769 C C . GLY A 1 94 ? -20.285 -11.902 3.855 1.00 45.00 94 GLY A C 1
ATOM 770 O O . GLY A 1 94 ? -21.236 -11.725 3.103 1.00 45.00 94 GLY A O 1
ATOM 771 N N . GLY A 1 95 ? -19.019 -11.780 3.430 1.00 43.12 95 GLY A N 1
ATOM 772 C CA . GLY A 1 95 ? -18.655 -11.447 2.043 1.00 43.12 95 GLY A CA 1
ATOM 773 C C . GLY A 1 95 ? -18.765 -9.961 1.681 1.00 43.12 95 GLY A C 1
ATOM 774 O O . GLY A 1 95 ? -18.687 -9.618 0.503 1.00 43.12 95 GLY A O 1
ATOM 775 N N . LYS A 1 96 ? -18.932 -9.077 2.674 1.00 45.12 96 LYS A N 1
ATOM 776 C CA . LYS A 1 96 ? -18.927 -7.617 2.519 1.00 45.12 96 LYS A CA 1
ATOM 777 C C . LYS A 1 96 ? -17.755 -7.005 3.311 1.00 45.12 96 LYS A C 1
ATOM 779 O O . LYS A 1 96 ? -17.517 -7.439 4.435 1.00 45.12 96 LYS A O 1
ATOM 784 N N . LEU A 1 97 ? -17.051 -6.007 2.747 1.00 52.50 97 LEU A N 1
ATOM 785 C CA . LEU A 1 97 ? -16.198 -5.037 3.454 1.00 52.50 97 LEU A CA 1
ATOM 786 C C . LEU A 1 97 ? -16.934 -4.542 4.705 1.00 52.50 97 LEU A C 1
ATOM 788 O O . LEU A 1 97 ? -17.859 -3.734 4.649 1.00 52.50 97 LEU A O 1
ATOM 792 N N . TYR A 1 98 ? -16.551 -5.110 5.832 1.00 51.06 98 TYR A N 1
ATOM 793 C CA . TYR A 1 98 ? -17.169 -4.926 7.122 1.00 51.06 98 TYR A CA 1
ATOM 794 C C . TYR A 1 98 ? -16.365 -3.934 7.937 1.00 51.06 98 TYR A C 1
ATOM 796 O O . TYR A 1 98 ? -15.152 -3.786 7.788 1.00 51.06 98 TYR A O 1
ATOM 804 N N . TYR A 1 99 ? -17.078 -3.252 8.817 1.00 60.84 99 TYR A N 1
ATOM 805 C CA . TYR A 1 99 ? -16.582 -2.118 9.558 1.00 60.84 99 TYR A CA 1
ATOM 806 C C . TYR A 1 99 ? -16.536 -2.463 11.062 1.00 60.84 99 TYR A C 1
ATOM 808 O O . TYR A 1 99 ? -17.518 -2.274 11.779 1.00 60.84 99 TYR A O 1
ATOM 816 N N . PRO A 1 100 ? -15.408 -3.006 11.566 1.00 62.34 100 PRO A N 1
ATOM 817 C CA . PRO A 1 100 ? -15.296 -3.423 12.958 1.00 62.34 100 PRO A CA 1
ATOM 818 C C . PRO A 1 100 ? -14.680 -2.354 13.871 1.00 62.34 100 PRO A C 1
ATOM 820 O O . PRO A 1 100 ? -14.599 -2.593 15.068 1.00 62.34 100 PRO A O 1
ATOM 823 N N . TRP A 1 101 ? -14.239 -1.180 13.391 1.00 74.50 101 TRP A N 1
ATOM 824 C CA . TRP A 1 101 ? -13.408 -0.270 14.208 1.00 74.50 101 TRP A CA 1
ATOM 825 C C . TRP A 1 101 ? -14.066 0.190 15.514 1.00 74.50 101 TRP A C 1
ATOM 827 O O . TRP A 1 101 ? -13.389 0.284 16.537 1.00 74.50 101 TRP A O 1
ATOM 837 N N . ALA A 1 102 ? -15.383 0.420 15.517 1.00 74.62 102 ALA A N 1
ATOM 838 C CA . ALA A 1 102 ? -16.120 0.723 16.745 1.00 74.62 102 ALA A CA 1
ATOM 839 C C . ALA A 1 102 ? -16.078 -0.443 17.749 1.00 74.62 102 ALA A C 1
ATOM 841 O O . ALA A 1 102 ? -15.763 -0.233 18.922 1.00 74.62 102 ALA A O 1
ATOM 842 N N . ILE A 1 103 ? -16.289 -1.672 17.271 1.00 78.38 103 ILE A N 1
ATOM 843 C CA . ILE A 1 103 ? -16.214 -2.905 18.067 1.00 78.38 103 ILE A CA 1
ATOM 844 C C . ILE A 1 103 ? -14.781 -3.137 18.564 1.00 78.38 103 ILE A C 1
ATOM 846 O O . ILE A 1 103 ? -14.568 -3.401 19.746 1.00 78.38 103 ILE A O 1
ATOM 850 N N . ILE A 1 104 ? -13.779 -2.969 17.696 1.00 83.75 104 ILE A N 1
ATOM 851 C CA . ILE A 1 104 ? -12.358 -3.076 18.048 1.00 83.75 104 ILE A CA 1
ATOM 852 C C . ILE A 1 104 ? -12.010 -2.073 19.147 1.00 83.75 104 ILE A C 1
ATOM 854 O O . ILE A 1 104 ? -11.422 -2.459 20.154 1.00 83.75 104 ILE A O 1
ATOM 858 N N . ARG A 1 105 ? -12.445 -0.811 19.041 1.00 86.06 105 ARG A N 1
ATOM 859 C CA . ARG A 1 105 ? -12.248 0.175 20.115 1.00 86.06 105 ARG A CA 1
ATOM 860 C C . ARG A 1 105 ? -12.909 -0.226 21.420 1.00 86.06 105 ARG A C 1
ATOM 862 O O . ARG A 1 105 ? -12.323 -0.001 22.477 1.00 86.06 105 ARG A O 1
ATOM 869 N N . GLN A 1 106 ? -14.122 -0.774 21.380 1.00 86.38 106 GLN A N 1
ATOM 870 C CA . GLN A 1 106 ? -14.786 -1.256 22.590 1.00 86.38 106 GLN A CA 1
ATOM 871 C C . GLN A 1 106 ? -13.974 -2.385 23.242 1.00 86.38 106 GLN A C 1
ATOM 873 O O . GLN A 1 106 ? -13.704 -2.307 24.441 1.00 86.38 106 GLN A O 1
ATOM 878 N N . LYS A 1 107 ? -13.493 -3.361 22.458 1.00 90.19 107 LYS A N 1
ATOM 879 C CA . LYS A 1 107 ? -12.604 -4.440 22.930 1.00 90.19 107 LYS A CA 1
ATOM 880 C C . LYS A 1 107 ? -11.300 -3.889 23.528 1.00 90.19 107 LYS A C 1
ATOM 882 O O . LYS A 1 107 ? -10.921 -4.279 24.631 1.00 90.19 107 LYS A O 1
ATOM 887 N N . VAL A 1 108 ? -10.663 -2.909 22.879 1.00 90.81 108 VAL A N 1
ATOM 888 C CA . VAL A 1 108 ? -9.446 -2.248 23.397 1.00 90.81 108 VAL A CA 1
ATOM 889 C C . VAL A 1 108 ? -9.727 -1.534 24.721 1.00 90.81 108 VAL A C 1
ATOM 891 O O . VAL A 1 108 ? -9.011 -1.746 25.700 1.00 90.81 108 VAL A O 1
ATOM 894 N N . LYS A 1 109 ? -10.811 -0.749 24.806 1.00 91.31 109 LYS A N 1
ATOM 895 C CA . LYS A 1 109 ? -11.229 -0.076 26.050 1.00 91.31 109 LYS A CA 1
ATOM 896 C C . LYS A 1 109 ? -11.484 -1.076 27.182 1.00 91.31 109 LYS A C 1
ATOM 898 O O . LYS A 1 109 ? -11.154 -0.786 28.330 1.00 91.31 109 LYS A O 1
ATOM 903 N N . GLN A 1 110 ? -12.044 -2.250 26.885 1.00 93.38 110 GLN A N 1
ATOM 904 C CA . GLN A 1 110 ? -12.228 -3.316 27.875 1.00 93.38 110 GLN A CA 1
ATOM 905 C C . GLN A 1 110 ? -10.892 -3.882 28.376 1.00 93.38 110 GLN A C 1
ATOM 907 O O . GLN A 1 110 ? -10.745 -4.080 29.579 1.00 93.38 110 GLN A O 1
ATOM 912 N N . MET A 1 111 ? -9.909 -4.108 27.498 1.00 93.06 111 MET A N 1
ATOM 913 C CA . MET A 1 111 ? -8.573 -4.569 27.909 1.00 93.06 111 MET A CA 1
ATOM 914 C C . MET A 1 111 ? -7.828 -3.513 28.736 1.00 93.06 111 MET A C 1
ATOM 916 O O . MET A 1 111 ? -7.221 -3.846 29.751 1.00 93.06 111 MET A O 1
ATOM 920 N N . MET A 1 112 ? -7.962 -2.229 28.390 1.00 94.06 112 MET A N 1
ATOM 921 C CA . MET A 1 112 ? -7.404 -1.128 29.187 1.00 94.06 112 MET A CA 1
ATOM 922 C C . MET A 1 112 ? -8.032 -1.041 30.586 1.00 94.06 112 MET A C 1
ATOM 924 O O . MET A 1 112 ? -7.322 -0.840 31.566 1.00 94.06 112 MET A O 1
ATOM 928 N N . ARG A 1 113 ? -9.350 -1.264 30.716 1.00 93.88 113 ARG A N 1
ATOM 929 C CA . ARG A 1 113 ? -10.023 -1.355 32.030 1.00 93.88 113 ARG A CA 1
ATOM 930 C C . ARG A 1 113 ? -9.505 -2.513 32.891 1.00 93.88 113 ARG A C 1
ATOM 932 O O . ARG A 1 113 ? -9.643 -2.457 34.106 1.00 93.88 113 ARG A O 1
ATOM 939 N N . LYS A 1 114 ? -8.898 -3.537 32.279 1.00 93.50 114 LYS A N 1
ATOM 940 C CA . LYS A 1 114 ? -8.224 -4.654 32.964 1.00 93.50 114 LYS A CA 1
ATOM 941 C C . LYS A 1 114 ? -6.750 -4.363 33.300 1.00 93.50 114 LYS A C 1
ATOM 943 O O . LYS A 1 114 ? -6.052 -5.266 33.743 1.00 93.50 114 LYS A O 1
ATOM 948 N N .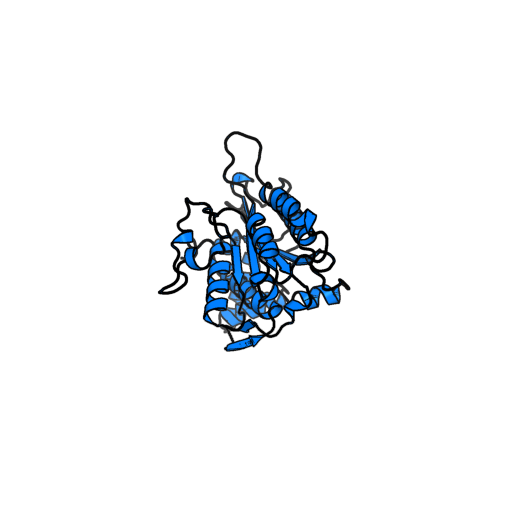 GLY A 1 115 ? -6.274 -3.132 33.095 1.00 93.06 115 GLY A N 1
ATOM 949 C CA . GLY A 1 115 ? -4.931 -2.687 33.484 1.00 93.06 115 GLY A CA 1
ATOM 950 C C . GLY A 1 115 ? -3.855 -2.783 32.396 1.00 93.06 115 GLY A C 1
ATOM 951 O O . GLY A 1 115 ? -2.702 -2.466 32.674 1.00 93.06 115 GLY A O 1
ATOM 952 N N . MET A 1 116 ? -4.195 -3.185 31.165 1.00 94.12 116 MET A N 1
ATOM 953 C CA . MET A 1 116 ? -3.223 -3.219 30.062 1.00 94.12 116 MET A CA 1
ATOM 954 C C . MET A 1 116 ? -2.896 -1.819 29.542 1.00 94.12 116 MET A C 1
ATOM 956 O O . MET A 1 116 ? -3.774 -0.952 29.454 1.00 94.12 116 MET A O 1
ATOM 960 N N . LYS A 1 117 ? -1.644 -1.609 29.119 1.00 94.12 117 LYS A N 1
ATOM 961 C CA . LYS A 1 117 ? -1.259 -0.371 28.431 1.00 94.12 117 LYS A CA 1
ATOM 962 C C . LYS A 1 117 ? -1.943 -0.297 27.069 1.00 94.12 117 LYS A C 1
ATOM 964 O O . LYS A 1 117 ? -2.192 -1.311 26.427 1.00 94.12 117 LYS A O 1
ATOM 969 N N . ILE A 1 118 ? -2.203 0.922 26.599 1.00 89.25 118 ILE A N 1
ATOM 970 C CA . ILE A 1 118 ? -2.933 1.161 25.345 1.00 89.25 118 ILE A CA 1
ATOM 971 C C . ILE A 1 118 ? -2.316 0.438 24.137 1.00 89.25 118 ILE A C 1
ATOM 973 O O . ILE A 1 118 ? -3.048 -0.187 23.378 1.00 89.25 118 ILE A O 1
ATOM 977 N N . GLY A 1 119 ? -0.986 0.469 23.983 1.00 88.38 119 GLY A N 1
ATOM 978 C CA . GLY A 1 119 ? -0.297 -0.203 22.874 1.00 88.38 119 GLY A CA 1
ATOM 979 C C . GLY A 1 119 ? -0.472 -1.723 22.907 1.00 88.38 119 GLY A C 1
ATOM 980 O O . GLY A 1 119 ? -0.877 -2.312 21.911 1.00 88.38 119 GLY A O 1
ATOM 981 N N . GLU A 1 120 ? -0.268 -2.330 24.077 1.00 90.25 120 GLU A N 1
ATOM 982 C CA . GLU A 1 120 ? -0.442 -3.773 24.308 1.00 90.25 120 GLU A CA 1
ATOM 983 C C . GLU A 1 120 ? -1.900 -4.206 24.099 1.00 90.25 120 GLU A C 1
ATOM 985 O O . GLU A 1 120 ? -2.167 -5.248 23.506 1.00 90.25 120 GLU A O 1
ATOM 990 N N . ALA A 1 121 ? -2.860 -3.386 24.540 1.00 92.44 121 ALA A N 1
ATOM 991 C CA . ALA A 1 121 ? -4.282 -3.640 24.343 1.00 92.44 121 ALA A CA 1
ATOM 992 C C . ALA A 1 121 ? -4.670 -3.599 22.856 1.00 92.44 121 ALA A C 1
ATOM 994 O O . ALA A 1 121 ? -5.414 -4.463 22.398 1.00 92.44 121 ALA A O 1
ATOM 995 N N . ILE A 1 122 ? -4.170 -2.620 22.092 1.00 90.00 122 ILE A N 1
ATOM 996 C CA . ILE A 1 122 ? -4.428 -2.524 20.647 1.00 90.00 122 ILE A CA 1
ATOM 997 C C . ILE A 1 122 ? -3.835 -3.728 19.920 1.00 90.00 122 ILE A C 1
ATOM 999 O O . ILE A 1 122 ? -4.553 -4.401 19.182 1.00 90.00 122 ILE A O 1
ATOM 1003 N N . GLU A 1 123 ? -2.554 -4.018 20.146 1.00 89.06 123 GLU A N 1
ATOM 1004 C CA . GLU A 1 123 ? -1.869 -5.142 19.506 1.00 89.06 123 GLU A CA 1
ATOM 1005 C C . GLU A 1 123 ? -2.541 -6.474 19.857 1.00 89.06 123 GLU A C 1
ATOM 1007 O O . GLU A 1 123 ? -2.817 -7.280 18.968 1.00 89.06 123 GLU A O 1
ATOM 1012 N N . GLY A 1 124 ? -2.903 -6.666 21.129 1.00 89.19 124 GLY A N 1
ATOM 1013 C CA . GLY A 1 124 ? -3.624 -7.843 21.599 1.00 89.19 124 GLY A CA 1
ATOM 1014 C C . GLY A 1 124 ? -4.971 -8.033 20.902 1.00 89.19 124 GLY A C 1
ATOM 1015 O O . GLY A 1 124 ? -5.254 -9.126 20.416 1.00 89.19 124 GLY A O 1
ATOM 1016 N N . VAL A 1 125 ? -5.794 -6.982 20.793 1.00 89.06 125 VAL A N 1
ATOM 1017 C CA . VAL A 1 125 ? -7.084 -7.074 20.084 1.00 89.06 125 VAL A CA 1
ATOM 1018 C C . VAL A 1 125 ? -6.878 -7.334 18.594 1.00 89.06 125 VAL A C 1
ATOM 1020 O O . VAL A 1 125 ? -7.494 -8.248 18.056 1.00 89.06 125 VAL A O 1
ATOM 1023 N N . LEU A 1 126 ? -6.013 -6.575 17.915 1.00 86.25 126 LEU A N 1
ATOM 1024 C CA . LEU A 1 126 ? -5.791 -6.757 16.477 1.00 86.25 126 LEU A CA 1
ATOM 1025 C C . LEU A 1 126 ? -5.241 -8.152 16.151 1.00 86.25 126 LEU A C 1
ATOM 1027 O O . LEU A 1 126 ? -5.625 -8.736 15.139 1.00 86.25 126 LEU A O 1
ATOM 1031 N N . SER A 1 127 ? -4.374 -8.697 17.006 1.00 85.81 127 SER A N 1
ATOM 1032 C CA . SER A 1 127 ? -3.846 -10.055 16.870 1.00 85.81 127 SER A CA 1
ATOM 1033 C C . SER A 1 127 ? -4.937 -11.113 17.063 1.00 85.81 127 SER A C 1
ATOM 1035 O O . S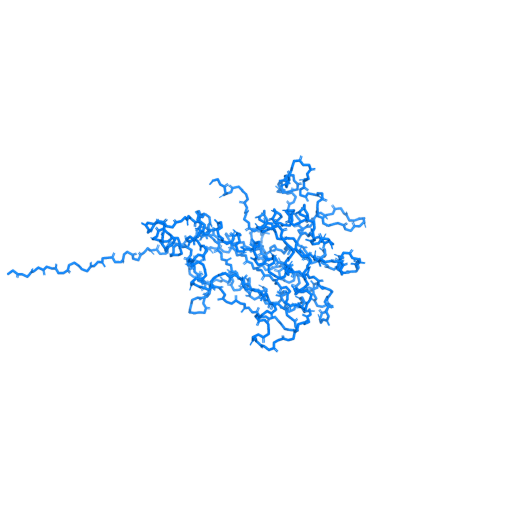ER A 1 127 ? -5.119 -11.970 16.197 1.00 85.81 127 SER A O 1
ATOM 1037 N N . ASN A 1 128 ? -5.726 -11.011 18.140 1.00 85.25 128 ASN A N 1
ATOM 1038 C CA . ASN A 1 128 ? -6.801 -11.961 18.455 1.00 85.25 128 ASN A CA 1
ATOM 1039 C C . ASN A 1 128 ? -7.896 -12.002 17.381 1.00 85.25 128 ASN A C 1
ATOM 1041 O O . ASN A 1 128 ? -8.470 -13.054 17.118 1.00 85.25 128 ASN A O 1
ATOM 1045 N N . GLU A 1 129 ? -8.165 -10.867 16.741 1.00 80.62 1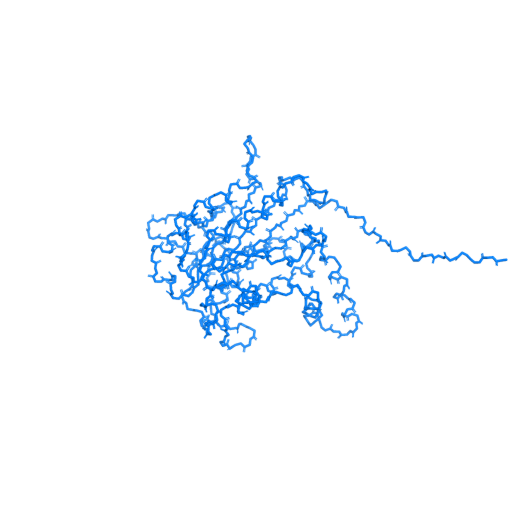29 GLU A N 1
ATOM 1046 C CA . GLU A 1 129 ? -9.141 -10.759 15.654 1.00 80.62 129 GLU A CA 1
ATOM 1047 C C . GLU A 1 129 ? -8.529 -11.078 14.276 1.00 80.62 129 GLU A C 1
ATOM 1049 O O . GLU A 1 129 ? -9.200 -10.942 13.255 1.00 80.62 129 GLU A O 1
ATOM 1054 N N . ASN A 1 130 ? -7.254 -11.496 14.231 1.00 78.88 130 ASN A N 1
ATOM 1055 C CA . ASN A 1 130 ? -6.504 -11.793 13.008 1.00 78.88 130 ASN A CA 1
ATOM 1056 C C . ASN A 1 130 ? -6.531 -10.624 11.996 1.00 78.88 130 ASN A C 1
ATOM 1058 O O . ASN A 1 130 ? -6.620 -10.825 10.785 1.00 78.88 130 ASN A O 1
ATOM 1062 N N . LEU A 1 131 ? -6.465 -9.392 12.512 1.00 79.94 131 LEU A N 1
ATOM 1063 C CA . LEU A 1 131 ? -6.481 -8.142 11.744 1.00 79.94 131 LEU A CA 1
ATOM 1064 C C . LEU A 1 131 ? -5.080 -7.577 11.487 1.00 79.94 131 LEU A C 1
ATOM 1066 O O . LEU A 1 131 ? -4.931 -6.664 10.676 1.00 79.94 131 LEU A O 1
ATOM 1070 N N . LEU A 1 132 ? -4.057 -8.095 12.172 1.00 83.69 132 LEU A N 1
ATOM 1071 C CA . LEU A 1 132 ? -2.668 -7.750 11.879 1.00 83.69 132 LEU A CA 1
ATOM 1072 C C . LEU A 1 132 ? -2.234 -8.370 10.552 1.00 83.69 132 LEU A C 1
ATOM 1074 O O . LEU A 1 132 ? -2.465 -9.552 10.282 1.00 83.69 132 LEU A O 1
ATOM 1078 N N . LEU A 1 133 ? -1.551 -7.570 9.739 1.00 85.38 133 LEU A N 1
ATOM 1079 C CA . LEU A 1 133 ? -0.978 -8.041 8.491 1.00 85.38 133 LEU A CA 1
ATOM 1080 C C . LEU A 1 133 ? 0.193 -8.983 8.783 1.00 85.38 133 LEU A C 1
ATOM 1082 O O . LEU A 1 133 ? 1.080 -8.668 9.581 1.00 85.38 133 LEU A O 1
ATOM 1086 N N . LYS A 1 134 ? 0.181 -10.141 8.118 1.00 86.62 134 LYS A N 1
ATOM 1087 C CA . LYS A 1 134 ? 1.225 -11.170 8.202 1.00 86.62 134 LYS A CA 1
ATOM 1088 C C . LYS A 1 134 ? 2.196 -11.042 7.036 1.00 86.62 134 LYS A C 1
ATOM 1090 O O . LYS A 1 134 ? 1.895 -10.420 6.021 1.00 86.62 134 LYS A O 1
ATOM 1095 N N . HIS A 1 135 ? 3.354 -11.685 7.162 1.00 91.38 135 HIS A N 1
ATOM 1096 C CA . HIS A 1 135 ? 4.378 -11.678 6.122 1.00 91.38 135 HIS A CA 1
ATOM 1097 C C . HIS A 1 135 ? 3.805 -12.131 4.758 1.00 91.38 135 HIS A C 1
ATOM 1099 O O . HIS A 1 135 ? 3.294 -13.253 4.662 1.00 91.38 135 HIS A O 1
ATOM 1105 N N . PRO A 1 136 ? 3.949 -11.343 3.674 1.00 90.38 136 PRO A N 1
ATOM 1106 C CA . PRO A 1 136 ? 3.229 -11.593 2.425 1.00 90.38 136 PRO A CA 1
ATOM 1107 C C . PRO A 1 136 ? 3.593 -12.924 1.760 1.00 90.38 136 PRO A C 1
ATOM 1109 O O . PRO A 1 136 ? 2.718 -13.669 1.323 1.00 90.38 136 PRO A O 1
ATOM 1112 N N . CYS A 1 137 ? 4.873 -13.302 1.773 1.00 89.00 137 CYS A N 1
ATOM 1113 C CA . CYS A 1 137 ? 5.283 -14.607 1.255 1.00 89.00 137 CYS A CA 1
ATOM 1114 C C . CYS A 1 137 ? 4.732 -15.803 2.045 1.00 89.00 137 CYS A C 1
ATOM 1116 O O . CYS A 1 137 ? 4.576 -16.872 1.462 1.00 89.00 137 CYS A O 1
ATOM 1118 N N . ALA A 1 138 ? 4.486 -15.662 3.355 1.00 88.38 138 ALA A N 1
ATOM 1119 C CA . ALA A 1 138 ? 3.923 -16.756 4.145 1.00 88.38 138 ALA A CA 1
ATOM 1120 C C . ALA A 1 138 ? 2.497 -17.054 3.665 1.00 88.38 138 ALA A C 1
ATOM 1122 O O . ALA A 1 138 ? 2.180 -18.203 3.379 1.00 88.38 138 ALA A O 1
ATOM 1123 N N . ILE A 1 139 ? 1.713 -15.998 3.424 1.00 87.56 139 ILE A N 1
ATOM 1124 C CA . ILE A 1 139 ? 0.359 -16.094 2.868 1.00 87.56 139 ILE A CA 1
ATOM 1125 C C . ILE A 1 139 ? 0.376 -16.744 1.477 1.00 87.56 139 ILE A C 1
ATOM 1127 O O . ILE A 1 139 ? -0.388 -17.669 1.220 1.00 87.56 139 ILE A O 1
ATOM 1131 N N . LEU A 1 140 ? 1.269 -16.318 0.573 1.00 88.25 140 LEU A N 1
ATOM 1132 C CA . LEU A 1 140 ? 1.348 -16.938 -0.758 1.00 88.25 140 LEU A CA 1
ATOM 1133 C C . LEU A 1 140 ? 1.747 -18.418 -0.698 1.00 88.25 140 LEU A C 1
ATOM 1135 O O . LEU A 1 140 ? 1.204 -19.222 -1.454 1.00 88.25 140 LEU A O 1
ATOM 1139 N N . ARG A 1 141 ? 2.660 -18.793 0.208 1.00 88.12 141 ARG A N 1
ATOM 1140 C CA . ARG A 1 141 ? 3.060 -20.195 0.410 1.00 88.12 141 ARG A CA 1
ATOM 1141 C C . ARG A 1 141 ? 1.913 -21.053 0.931 1.00 88.12 141 ARG A C 1
ATOM 1143 O O . ARG A 1 141 ? 1.731 -22.151 0.418 1.00 88.12 141 ARG A O 1
ATOM 1150 N N . GLU A 1 142 ? 1.148 -20.556 1.900 1.00 89.19 142 GLU A N 1
ATOM 1151 C CA . GLU A 1 142 ? -0.047 -21.238 2.424 1.00 89.19 142 GLU A CA 1
ATOM 1152 C C . GLU A 1 142 ? -1.081 -21.503 1.319 1.00 89.19 142 GLU A C 1
ATOM 1154 O O . GLU A 1 142 ? -1.739 -22.539 1.321 1.00 89.19 142 GLU A O 1
ATOM 1159 N N . LEU A 1 143 ? -1.172 -20.605 0.334 1.00 86.69 143 LEU A N 1
ATOM 1160 C CA . LEU A 1 143 ? -2.070 -20.725 -0.817 1.00 86.69 143 LEU A CA 1
ATOM 1161 C C . LEU A 1 143 ? -1.467 -21.491 -2.009 1.00 86.69 143 LEU A C 1
ATOM 1163 O O . LEU A 1 143 ? -2.120 -21.615 -3.043 1.00 86.69 143 LEU A O 1
ATOM 1167 N N . GLY A 1 144 ? -0.224 -21.976 -1.909 1.00 89.31 144 GLY A N 1
ATOM 1168 C CA . GLY A 1 144 ? 0.463 -22.664 -3.007 1.00 89.31 144 GLY A CA 1
ATOM 1169 C C . GLY A 1 144 ? 0.800 -21.772 -4.212 1.00 89.31 144 GLY A C 1
ATOM 1170 O O . GLY A 1 144 ? 1.066 -22.285 -5.298 1.00 89.31 144 GLY A O 1
ATOM 1171 N N . ILE A 1 145 ? 0.806 -20.446 -4.044 1.00 88.25 145 ILE A N 1
ATOM 1172 C CA . ILE A 1 145 ? 1.092 -19.478 -5.111 1.00 88.25 145 ILE A CA 1
ATOM 1173 C C . ILE A 1 145 ? 2.605 -19.267 -5.222 1.00 88.25 145 ILE A C 1
ATOM 1175 O O . ILE A 1 145 ? 3.300 -19.027 -4.229 1.00 88.25 145 ILE A O 1
ATOM 1179 N N . ARG A 1 146 ? 3.144 -19.323 -6.447 1.00 86.88 146 ARG A N 1
ATOM 1180 C CA . ARG A 1 146 ? 4.578 -19.101 -6.681 1.00 86.88 146 ARG A CA 1
ATOM 1181 C C . ARG A 1 146 ? 4.976 -17.650 -6.409 1.00 86.88 146 ARG A C 1
ATOM 1183 O O . ARG A 1 146 ? 4.240 -16.713 -6.705 1.00 86.88 146 ARG A O 1
ATOM 1190 N N . LEU A 1 147 ? 6.197 -17.470 -5.908 1.00 84.25 147 LEU A N 1
ATOM 1191 C CA . LEU A 1 147 ? 6.746 -16.177 -5.478 1.00 84.25 147 LEU A CA 1
ATOM 1192 C C . LEU A 1 147 ? 7.382 -15.388 -6.644 1.00 84.25 147 LEU A C 1
ATOM 1194 O O . LEU A 1 147 ? 8.552 -15.005 -6.573 1.00 84.25 147 LEU A O 1
ATOM 1198 N N . TRP A 1 148 ? 6.632 -15.215 -7.733 1.00 84.62 148 TRP A N 1
ATOM 1199 C CA . TRP A 1 148 ? 6.973 -14.332 -8.861 1.00 84.62 148 TRP A CA 1
ATOM 1200 C C . TRP A 1 148 ? 6.355 -12.940 -8.673 1.00 84.62 148 TRP A C 1
ATOM 1202 O O . TRP A 1 148 ? 5.765 -12.681 -7.635 1.00 84.62 148 TRP A O 1
ATOM 1212 N N . THR A 1 149 ? 6.495 -12.047 -9.652 1.00 86.62 149 THR A N 1
ATOM 1213 C CA . THR A 1 149 ? 6.025 -10.655 -9.560 1.00 86.62 149 THR A CA 1
ATOM 1214 C C . THR A 1 149 ? 5.073 -10.358 -10.718 1.00 86.62 149 THR A C 1
ATOM 1216 O O . THR A 1 149 ? 5.515 -10.130 -11.846 1.00 86.62 149 THR A O 1
ATOM 1219 N N . ASN A 1 150 ? 3.767 -10.352 -10.444 1.00 91.56 150 ASN A N 1
ATOM 1220 C CA . ASN A 1 150 ? 2.712 -9.980 -11.390 1.00 91.56 150 ASN A CA 1
ATOM 1221 C C . ASN A 1 150 ? 1.973 -8.716 -10.912 1.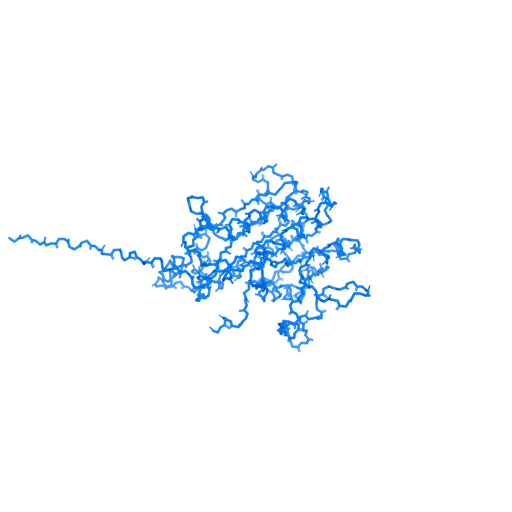00 91.56 150 ASN A C 1
ATOM 1223 O O . ASN A 1 150 ? 0.899 -8.784 -10.309 1.00 91.56 150 ASN A O 1
ATOM 1227 N N . ILE A 1 151 ? 2.574 -7.546 -11.163 1.00 93.44 151 ILE A N 1
ATOM 1228 C CA . ILE A 1 151 ? 2.016 -6.252 -10.730 1.00 93.44 151 ILE A CA 1
ATOM 1229 C C . ILE A 1 151 ? 0.658 -5.993 -11.393 1.00 93.44 151 ILE A C 1
ATOM 1231 O O . ILE A 1 151 ? -0.260 -5.509 -10.732 1.00 93.44 151 ILE A O 1
ATOM 1235 N N . ALA A 1 152 ? 0.508 -6.341 -12.676 1.00 94.06 152 ALA A N 1
ATOM 1236 C CA . ALA A 1 152 ? -0.741 -6.165 -13.411 1.00 94.06 152 ALA A CA 1
ATOM 1237 C C . ALA A 1 152 ? -1.911 -6.885 -12.723 1.00 94.06 152 ALA A C 1
ATOM 1239 O O . ALA A 1 152 ? -2.970 -6.286 -12.525 1.00 94.06 152 ALA A O 1
ATOM 1240 N N . ASP A 1 153 ? -1.704 -8.128 -12.278 1.00 94.50 153 ASP A N 1
ATOM 1241 C CA . ASP A 1 153 ? -2.735 -8.885 -11.570 1.00 94.50 153 ASP A CA 1
ATOM 1242 C C . ASP A 1 153 ? -3.041 -8.310 -10.177 1.00 94.50 153 ASP A C 1
ATOM 1244 O O . ASP A 1 153 ? -4.205 -8.213 -9.779 1.00 94.50 153 ASP A O 1
ATOM 1248 N N . GLY A 1 154 ? -2.015 -7.835 -9.460 1.00 94.94 154 GLY A N 1
ATOM 1249 C CA . GLY A 1 154 ? -2.189 -7.104 -8.200 1.00 94.94 154 GLY A CA 1
ATOM 1250 C C . GLY A 1 154 ? -3.063 -5.854 -8.366 1.00 94.94 154 GLY A C 1
ATOM 1251 O O . GLY A 1 154 ? -4.028 -5.657 -7.623 1.00 94.94 154 GLY A O 1
ATOM 1252 N N . LEU A 1 155 ? -2.783 -5.044 -9.391 1.00 96.31 155 LEU A N 1
ATOM 1253 C CA . LEU A 1 155 ? -3.571 -3.855 -9.728 1.00 96.31 155 LEU A CA 1
ATOM 1254 C C . LEU A 1 155 ? -4.994 -4.212 -10.167 1.00 96.31 155 LEU A C 1
ATOM 1256 O O . LEU A 1 155 ? -5.938 -3.527 -9.781 1.00 96.31 155 LEU A O 1
ATOM 1260 N N . ARG A 1 156 ? -5.178 -5.308 -10.910 1.00 94.56 156 ARG A N 1
ATOM 1261 C CA . ARG A 1 156 ? -6.501 -5.809 -11.305 1.00 94.56 156 ARG A CA 1
ATOM 1262 C C . ARG A 1 156 ? -7.347 -6.214 -10.095 1.00 94.56 156 ARG A C 1
ATOM 1264 O O . ARG A 1 156 ? -8.531 -5.897 -10.048 1.00 94.56 156 ARG A O 1
ATOM 1271 N N . LYS A 1 157 ? -6.771 -6.879 -9.089 1.00 94.31 157 LYS A N 1
ATOM 1272 C CA . LYS A 1 157 ? -7.494 -7.204 -7.845 1.00 94.31 157 LYS A CA 1
ATOM 1273 C C . LYS A 1 157 ? -7.827 -5.955 -7.031 1.00 94.31 157 LYS A C 1
ATOM 1275 O O . LYS A 1 157 ? -8.940 -5.850 -6.522 1.00 94.31 157 LYS A O 1
ATOM 1280 N N . ALA A 1 158 ? -6.909 -4.990 -6.957 1.00 93.94 158 ALA A N 1
ATOM 1281 C CA . ALA A 1 158 ? -7.183 -3.699 -6.326 1.00 93.94 158 ALA A CA 1
ATOM 1282 C C . ALA A 1 158 ? -8.328 -2.958 -7.030 1.00 93.94 158 ALA A C 1
ATOM 1284 O O . ALA A 1 158 ? -9.219 -2.427 -6.373 1.00 93.94 158 ALA A O 1
ATOM 1285 N N . ARG A 1 159 ? -8.344 -3.006 -8.366 1.00 92.88 159 ARG A N 1
ATOM 1286 C CA . ARG A 1 159 ? -9.409 -2.463 -9.210 1.00 92.88 159 ARG A CA 1
ATOM 1287 C C . ARG A 1 159 ? -10.771 -3.046 -8.840 1.00 92.88 159 ARG A C 1
ATOM 1289 O O . ARG A 1 159 ? -11.681 -2.273 -8.576 1.00 92.88 159 ARG A O 1
ATOM 1296 N N . MET A 1 160 ? -10.882 -4.371 -8.721 1.00 90.38 160 MET A N 1
ATOM 1297 C CA . MET A 1 160 ? -12.129 -5.035 -8.310 1.00 90.38 160 MET A CA 1
ATOM 1298 C C . MET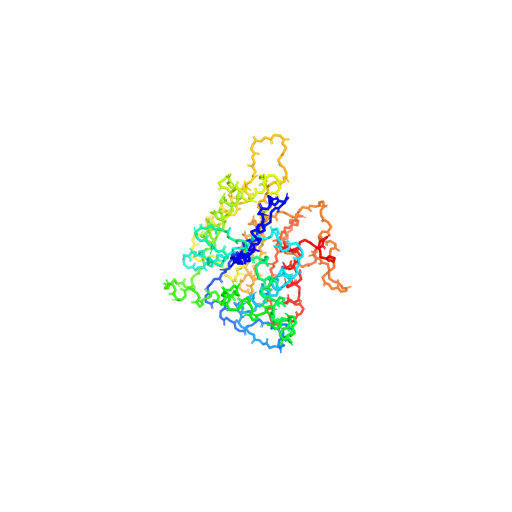 A 1 160 ? -12.632 -4.543 -6.942 1.00 90.38 160 MET A C 1
ATOM 1300 O O . MET A 1 160 ? -13.826 -4.312 -6.767 1.00 90.38 160 MET A O 1
ATOM 1304 N N . ILE A 1 161 ? -11.728 -4.355 -5.972 1.00 89.19 161 ILE A N 1
ATOM 1305 C CA . ILE A 1 161 ? -12.079 -3.834 -4.640 1.00 89.19 161 ILE A CA 1
ATOM 1306 C C . ILE A 1 161 ? -12.582 -2.389 -4.746 1.00 89.19 161 ILE A C 1
ATOM 1308 O O . ILE A 1 161 ? -13.590 -2.038 -4.133 1.00 89.19 161 ILE A O 1
ATOM 1312 N N . CYS A 1 162 ? -11.902 -1.548 -5.529 1.00 89.94 162 CYS A N 1
ATOM 1313 C CA . CYS A 1 162 ? -12.316 -0.166 -5.742 1.00 89.94 162 CYS A CA 1
ATOM 1314 C C . CYS A 1 162 ? -13.663 -0.074 -6.477 1.00 89.94 162 CYS A C 1
ATOM 1316 O O . CYS A 1 162 ? -14.520 0.687 -6.042 1.00 89.94 162 CYS A O 1
ATOM 1318 N N . GLU A 1 163 ? -13.889 -0.860 -7.533 1.00 88.50 163 GLU A N 1
ATOM 1319 C CA . GLU A 1 163 ? -15.177 -0.922 -8.246 1.00 88.50 163 GLU A CA 1
ATOM 1320 C C . GLU A 1 163 ? -16.312 -1.306 -7.296 1.00 88.50 163 GLU A C 1
ATOM 1322 O O . GLU A 1 163 ? -17.335 -0.624 -7.260 1.00 88.50 163 GLU A O 1
ATOM 1327 N N . ALA A 1 164 ? -16.099 -2.325 -6.458 1.00 85.94 164 ALA A N 1
ATOM 1328 C CA . ALA A 1 164 ? -17.064 -2.703 -5.435 1.00 85.94 164 ALA A CA 1
ATOM 1329 C C . ALA A 1 164 ? -17.325 -1.551 -4.451 1.00 85.94 164 ALA A C 1
ATOM 1331 O O . ALA A 1 164 ? -18.478 -1.235 -4.181 1.00 85.94 164 ALA A O 1
ATOM 1332 N N . PHE A 1 165 ? -16.290 -0.873 -3.951 1.00 85.75 165 PHE A N 1
ATOM 1333 C CA . PHE A 1 165 ? -16.439 0.245 -3.011 1.00 85.75 165 PHE A CA 1
ATOM 1334 C C . PHE A 1 165 ? -17.143 1.473 -3.609 1.00 85.75 165 PHE A C 1
ATOM 1336 O O . PHE A 1 165 ? -17.839 2.194 -2.895 1.00 85.75 165 PHE A O 1
ATOM 1343 N N . PHE A 1 166 ? -16.988 1.728 -4.908 1.00 84.94 166 PHE A N 1
ATOM 1344 C CA . PHE A 1 166 ? -17.684 2.810 -5.608 1.00 84.94 166 PHE A CA 1
ATOM 1345 C C . PHE A 1 166 ? -19.028 2.383 -6.213 1.00 84.94 166 PHE A C 1
ATOM 1347 O O . PHE A 1 166 ? -19.705 3.233 -6.778 1.00 84.94 166 PHE A O 1
ATOM 1354 N N . SER A 1 167 ? -19.443 1.120 -6.080 1.00 81.81 167 SER A N 1
ATOM 1355 C CA . SER A 1 167 ? -20.770 0.657 -6.510 1.00 81.81 167 SER A CA 1
ATOM 1356 C C . SER A 1 167 ? -21.890 1.194 -5.611 1.00 81.81 167 SER A C 1
ATOM 1358 O O . SER A 1 167 ? -21.664 1.536 -4.447 1.00 81.81 167 SER A O 1
ATOM 1360 N N . ASP A 1 168 ? -23.116 1.241 -6.125 1.00 76.19 168 ASP A N 1
ATOM 1361 C CA . ASP A 1 168 ? -24.281 1.691 -5.347 1.00 76.19 168 ASP A CA 1
ATOM 1362 C C . ASP A 1 168 ? -24.877 0.579 -4.466 1.00 76.19 168 ASP A C 1
ATOM 1364 O O . ASP A 1 168 ? -25.822 0.823 -3.724 1.00 76.19 168 ASP A O 1
ATOM 1368 N N . ASP A 1 169 ? -24.270 -0.613 -4.465 1.00 72.62 169 ASP A N 1
ATOM 1369 C CA . ASP A 1 169 ? -24.750 -1.810 -3.756 1.00 72.62 169 ASP A CA 1
ATOM 1370 C C . ASP A 1 169 ? -24.560 -1.742 -2.223 1.00 72.62 169 ASP A C 1
ATOM 1372 O O . ASP A 1 169 ? -24.877 -2.684 -1.490 1.00 72.62 169 ASP A O 1
ATOM 1376 N N . TRP A 1 170 ? -24.011 -0.634 -1.715 1.00 72.19 170 TRP A N 1
ATOM 1377 C CA . TRP A 1 170 ? -23.645 -0.451 -0.313 1.00 72.19 170 TRP A CA 1
ATOM 1378 C C . TRP A 1 170 ? -24.561 0.535 0.402 1.00 72.19 170 TRP A C 1
ATOM 1380 O O . TRP A 1 170 ? -24.337 1.742 0.354 1.00 72.19 170 TRP A O 1
ATOM 1390 N N . GLU A 1 171 ? -25.509 0.010 1.175 1.00 71.00 171 GLU A N 1
ATOM 1391 C CA . GLU A 1 171 ? -26.441 0.812 1.984 1.00 71.00 171 GLU A CA 1
ATOM 1392 C C . GLU A 1 171 ? -25.741 1.681 3.049 1.00 71.00 171 GLU A C 1
ATOM 1394 O O . GLU A 1 171 ? -26.226 2.752 3.401 1.00 71.00 171 GLU A O 1
ATOM 1399 N N . ILE A 1 172 ? -24.582 1.239 3.559 1.00 72.75 172 ILE A N 1
ATOM 1400 C CA . ILE A 1 172 ? -23.825 1.932 4.620 1.00 72.75 172 ILE A CA 1
ATOM 1401 C C . ILE A 1 172 ? -22.909 3.050 4.096 1.00 72.75 172 ILE A C 1
ATOM 1403 O O . ILE A 1 172 ? -22.499 3.934 4.857 1.00 72.75 172 ILE A O 1
ATOM 1407 N N . LEU A 1 173 ? -22.537 3.009 2.811 1.00 78.62 173 LEU A N 1
ATOM 1408 C CA . LEU A 1 173 ? -21.583 3.960 2.249 1.00 78.62 173 LEU A CA 1
ATOM 1409 C C . LEU A 1 173 ? -22.292 5.265 1.847 1.00 78.62 173 LEU A C 1
ATOM 1411 O O . LEU A 1 173 ? -23.405 5.230 1.327 1.00 78.62 173 LEU A O 1
ATOM 1415 N N . PRO A 1 174 ? -21.643 6.433 2.011 1.00 80.19 174 PRO A N 1
ATOM 1416 C CA . PRO A 1 174 ? -22.191 7.698 1.523 1.00 80.19 174 PRO A CA 1
ATOM 1417 C C . PRO A 1 174 ? -22.347 7.692 -0.003 1.00 80.19 174 PRO A C 1
ATOM 1419 O O . PRO A 1 174 ? -21.795 6.816 -0.660 1.00 80.19 174 PRO A O 1
ATOM 1422 N N . PRO A 1 175 ? -22.979 8.706 -0.611 1.00 83.12 175 PRO A N 1
ATOM 1423 C CA . PRO A 1 175 ? -22.918 8.920 -2.059 1.00 83.12 175 PRO A CA 1
ATOM 1424 C C . PRO A 1 175 ? -21.483 8.900 -2.616 1.00 83.12 175 PRO A C 1
ATOM 1426 O O . PRO A 1 175 ? -20.530 9.268 -1.913 1.00 83.12 175 PRO A O 1
ATOM 1429 N N . ARG A 1 176 ? -21.324 8.472 -3.877 1.00 82.81 176 ARG A N 1
ATOM 1430 C CA . ARG A 1 176 ? -20.017 8.232 -4.521 1.00 82.81 176 ARG A CA 1
ATOM 1431 C C . ARG A 1 176 ? -19.083 9.441 -4.447 1.00 82.81 176 ARG A C 1
ATOM 1433 O O . ARG A 1 176 ? -17.892 9.275 -4.207 1.00 82.81 176 ARG A O 1
ATOM 1440 N N . GLU A 1 177 ? -19.608 10.661 -4.536 1.00 79.38 177 GLU A N 1
ATOM 1441 C CA . GLU A 1 177 ? -18.828 11.911 -4.544 1.00 79.38 177 GLU A CA 1
ATOM 1442 C C . GLU A 1 177 ? -18.142 12.201 -3.197 1.00 79.38 177 GLU A C 1
ATOM 1444 O O . GLU A 1 177 ? -17.256 13.059 -3.096 1.00 79.38 177 GLU A O 1
ATOM 1449 N N . ARG A 1 178 ? -18.568 11.504 -2.137 1.00 83.06 178 ARG A N 1
ATOM 1450 C CA . ARG A 1 178 ? -18.006 11.578 -0.781 1.00 83.06 178 ARG A CA 1
ATOM 1451 C C . ARG A 1 178 ? -17.125 10.377 -0.437 1.00 83.06 178 ARG A C 1
ATOM 1453 O O . ARG A 1 178 ? -16.673 10.271 0.708 1.00 83.06 178 ARG A O 1
ATOM 1460 N N . ARG A 1 179 ? -16.885 9.496 -1.408 1.00 85.00 179 ARG A N 1
ATOM 1461 C CA . ARG A 1 179 ? -15.991 8.347 -1.303 1.00 85.00 179 ARG A CA 1
ATOM 1462 C C . ARG A 1 179 ? -14.637 8.679 -1.921 1.00 85.00 179 ARG A C 1
ATOM 1464 O O . ARG A 1 179 ? -14.533 9.393 -2.918 1.00 85.00 179 ARG A O 1
ATOM 1471 N N . ARG A 1 180 ? -13.580 8.156 -1.319 1.00 87.12 180 ARG A N 1
ATOM 1472 C CA . ARG A 1 180 ? -12.197 8.295 -1.784 1.00 87.12 180 ARG A CA 1
ATOM 1473 C C . ARG A 1 180 ? -11.506 6.951 -1.638 1.00 87.12 180 ARG A C 1
ATOM 1475 O O . ARG A 1 180 ? -11.795 6.221 -0.696 1.00 87.12 180 ARG A O 1
ATOM 1482 N N . ALA A 1 181 ? -10.589 6.638 -2.545 1.00 89.44 181 ALA A N 1
ATOM 1483 C CA . ALA A 1 181 ? -9.776 5.436 -2.438 1.00 89.44 181 ALA A CA 1
ATOM 1484 C C . ALA A 1 181 ? -8.300 5.766 -2.655 1.00 89.44 181 ALA A C 1
ATOM 1486 O O . ALA A 1 181 ? -7.943 6.508 -3.569 1.00 89.44 181 ALA A O 1
ATOM 1487 N N . THR A 1 182 ? -7.444 5.194 -1.819 1.00 91.88 182 THR A N 1
ATOM 1488 C CA . THR A 1 182 ? -5.992 5.216 -1.957 1.00 91.88 182 THR A CA 1
ATOM 1489 C C . THR A 1 182 ? -5.515 3.781 -2.097 1.00 91.88 182 THR A C 1
ATOM 1491 O O . THR A 1 182 ? -5.727 2.955 -1.216 1.00 91.88 182 THR A O 1
ATOM 1494 N N . VAL A 1 183 ? -4.866 3.483 -3.212 1.00 94.56 183 VAL A N 1
ATOM 1495 C CA . VAL A 1 183 ? -4.200 2.211 -3.464 1.00 94.56 183 VAL A CA 1
ATOM 1496 C C . VAL A 1 183 ? -2.709 2.437 -3.286 1.00 94.56 183 VAL A C 1
ATOM 1498 O O . VAL A 1 183 ? -2.151 3.332 -3.915 1.00 94.56 183 VAL A O 1
ATOM 1501 N N . VAL A 1 184 ? -2.063 1.651 -2.433 1.00 95.56 184 VAL A N 1
ATOM 1502 C CA . VAL A 1 184 ? -0.619 1.714 -2.194 1.00 95.56 184 VAL A CA 1
ATOM 1503 C C . VAL A 1 184 ? 0.018 0.453 -2.759 1.00 95.56 184 VAL A C 1
ATOM 1505 O O . VAL A 1 184 ? -0.105 -0.619 -2.172 1.00 95.56 184 VAL A O 1
ATOM 1508 N N . LEU A 1 185 ? 0.690 0.583 -3.900 1.00 96.62 185 LEU A N 1
ATOM 1509 C CA . LEU A 1 185 ? 1.499 -0.472 -4.495 1.00 96.62 185 LEU A CA 1
ATOM 1510 C C . LEU A 1 185 ? 2.884 -0.488 -3.848 1.00 96.62 185 LEU A C 1
ATOM 1512 O O . LEU A 1 185 ? 3.619 0.492 -3.929 1.00 96.62 185 LEU A O 1
ATOM 1516 N N . LEU A 1 186 ? 3.247 -1.617 -3.252 1.00 94.62 186 LEU A N 1
ATOM 1517 C CA . LEU A 1 186 ? 4.547 -1.884 -2.651 1.00 94.62 186 LEU A CA 1
ATOM 1518 C C . LEU A 1 186 ? 5.196 -3.015 -3.438 1.00 94.62 186 LEU A C 1
ATOM 1520 O O . LEU A 1 186 ? 4.698 -4.141 -3.428 1.00 94.62 186 LEU A O 1
ATOM 1524 N N . THR A 1 187 ? 6.297 -2.724 -4.116 1.00 92.12 187 THR A N 1
ATOM 1525 C CA . THR A 1 187 ? 7.001 -3.715 -4.932 1.00 92.12 187 THR A CA 1
ATOM 1526 C C . THR A 1 187 ? 8.498 -3.599 -4.738 1.00 92.12 187 THR A C 1
ATOM 1528 O O . THR A 1 187 ? 9.017 -2.501 -4.534 1.00 92.12 187 THR A O 1
ATOM 1531 N N . ASP A 1 188 ? 9.198 -4.727 -4.789 1.00 82.81 188 ASP A N 1
ATOM 1532 C CA . ASP A 1 188 ? 10.661 -4.753 -4.798 1.00 82.81 188 ASP A CA 1
ATOM 1533 C C . ASP A 1 188 ? 11.252 -5.436 -6.042 1.00 82.81 188 ASP A C 1
ATOM 1535 O O . ASP A 1 188 ? 12.473 -5.524 -6.191 1.00 82.81 188 ASP A O 1
ATOM 1539 N N . GLY A 1 189 ? 10.385 -5.857 -6.971 1.00 70.50 189 GLY A N 1
ATOM 1540 C CA . GLY A 1 189 ? 10.763 -6.515 -8.213 1.00 70.50 189 GLY A CA 1
ATOM 1541 C C . GLY A 1 189 ? 10.339 -5.775 -9.481 1.00 70.50 189 GLY A C 1
ATOM 1542 O O . GLY A 1 189 ? 9.320 -5.077 -9.528 1.00 70.50 189 GLY A O 1
ATOM 1543 N N . ARG A 1 190 ? 11.114 -6.009 -10.549 1.00 72.44 190 ARG A N 1
ATOM 1544 C CA . ARG A 1 190 ? 10.646 -5.854 -11.933 1.00 72.44 190 ARG A CA 1
ATOM 1545 C C . ARG A 1 190 ? 9.498 -6.852 -12.159 1.00 72.44 190 ARG A C 1
ATOM 1547 O O . ARG A 1 190 ? 9.625 -7.999 -11.718 1.00 72.44 190 ARG A O 1
ATOM 1554 N N . PRO A 1 191 ? 8.406 -6.474 -12.844 1.00 73.81 191 PRO A N 1
ATOM 1555 C CA . PRO A 1 191 ? 7.393 -7.437 -13.255 1.00 73.81 191 PRO A CA 1
ATOM 1556 C C . PRO A 1 191 ? 8.043 -8.599 -14.013 1.00 73.81 191 PRO A C 1
ATOM 1558 O O . PRO A 1 191 ? 8.797 -8.401 -14.956 1.00 73.81 191 PRO A O 1
ATOM 1561 N N . THR A 1 192 ? 7.766 -9.825 -13.587 1.00 76.75 192 THR A N 1
ATOM 1562 C CA . THR A 1 192 ? 8.244 -11.049 -14.257 1.00 76.75 192 THR A CA 1
ATOM 1563 C C . THR A 1 192 ? 7.127 -11.737 -15.039 1.00 76.75 192 THR A C 1
ATOM 1565 O O . THR A 1 192 ? 7.362 -12.713 -15.751 1.00 76.75 192 THR A O 1
ATOM 1568 N N . ARG A 1 193 ? 5.897 -11.220 -14.920 1.00 76.06 193 ARG A N 1
ATOM 1569 C CA . ARG A 1 193 ? 4.692 -11.642 -15.634 1.00 76.06 193 ARG A CA 1
ATOM 1570 C C . ARG A 1 193 ? 3.879 -10.413 -16.020 1.00 76.06 193 ARG A C 1
ATOM 1572 O O . ARG A 1 193 ? 3.818 -9.457 -15.254 1.00 76.06 193 ARG A O 1
ATOM 1579 N N . GLU A 1 194 ? 3.272 -10.468 -17.206 1.00 81.50 194 GLU A N 1
ATOM 1580 C CA . GLU A 1 194 ? 2.342 -9.449 -17.716 1.00 81.50 194 GLU A CA 1
ATOM 1581 C C . GLU A 1 194 ? 2.845 -7.996 -17.601 1.00 81.50 194 GLU A C 1
ATOM 1583 O O . GLU A 1 194 ? 2.062 -7.067 -17.409 1.00 81.50 194 GLU A O 1
ATOM 1588 N N . GLU A 1 195 ? 4.157 -7.781 -17.754 1.00 84.06 195 GLU A N 1
ATOM 1589 C CA . GLU A 1 195 ? 4.788 -6.459 -17.631 1.00 84.06 195 GLU A CA 1
ATOM 1590 C C . GLU A 1 195 ? 4.082 -5.416 -18.511 1.00 84.06 195 GLU A C 1
ATOM 1592 O O . GLU A 1 195 ? 3.676 -4.365 -18.011 1.00 84.06 195 GLU A O 1
ATOM 1597 N N . ALA A 1 196 ? 3.816 -5.773 -19.774 1.00 86.56 196 ALA A N 1
ATOM 1598 C CA . ALA A 1 196 ? 3.132 -4.935 -20.761 1.00 86.56 196 ALA A CA 1
ATOM 1599 C C . ALA A 1 196 ? 1.725 -4.473 -20.328 1.00 86.56 196 ALA A C 1
ATOM 1601 O O . ALA A 1 196 ? 1.273 -3.405 -20.740 1.00 86.56 196 ALA A O 1
ATOM 1602 N N . ASN A 1 197 ? 1.042 -5.233 -19.465 1.00 91.56 197 ASN A N 1
ATOM 1603 C CA . ASN A 1 197 ? -0.303 -4.895 -18.996 1.00 91.56 197 ASN A CA 1
ATOM 1604 C C . ASN A 1 197 ? -0.282 -3.952 -17.787 1.00 91.56 197 ASN A C 1
ATOM 1606 O O . ASN A 1 197 ? -1.292 -3.297 -17.519 1.00 91.56 197 ASN A O 1
ATOM 1610 N N . THR A 1 198 ? 0.845 -3.843 -17.076 1.00 92.31 198 THR A N 1
ATOM 1611 C CA . THR A 1 198 ? 0.961 -3.104 -15.805 1.00 92.31 198 THR A CA 1
ATOM 1612 C C . THR A 1 198 ? 0.448 -1.671 -15.929 1.00 92.31 198 THR A C 1
ATOM 1614 O O . THR A 1 198 ? -0.413 -1.246 -15.158 1.00 92.31 198 THR A O 1
ATOM 1617 N N . LEU A 1 199 ? 0.909 -0.942 -16.950 1.00 92.38 199 LEU A N 1
ATOM 1618 C CA . LEU A 1 199 ? 0.519 0.449 -17.164 1.00 92.38 199 LEU A CA 1
ATOM 1619 C C . LEU A 1 199 ? -0.964 0.587 -17.533 1.00 92.38 199 LEU A C 1
ATOM 1621 O O . LEU A 1 199 ? -1.646 1.479 -17.030 1.00 92.38 199 LEU A O 1
ATOM 1625 N N . SER A 1 200 ? -1.479 -0.309 -18.381 1.00 94.12 200 SER A N 1
ATOM 1626 C CA . SER A 1 200 ? -2.896 -0.308 -18.764 1.00 94.12 200 SER A CA 1
ATOM 1627 C C . SER A 1 200 ? -3.811 -0.544 -17.556 1.00 94.12 200 SER A C 1
ATOM 1629 O O . SER A 1 200 ? -4.804 0.162 -17.388 1.00 94.12 200 SER A O 1
ATOM 1631 N N . MET A 1 201 ? -3.430 -1.457 -16.654 1.00 95.00 201 MET A N 1
ATOM 1632 C CA . MET A 1 201 ? -4.175 -1.737 -15.427 1.00 95.00 201 MET A CA 1
ATOM 1633 C C . MET A 1 201 ? -4.089 -0.578 -14.433 1.00 95.00 201 MET A C 1
ATOM 1635 O O . MET A 1 201 ? -5.095 -0.231 -13.818 1.00 95.00 201 MET A O 1
ATOM 1639 N N . ALA A 1 202 ? -2.925 0.068 -14.308 1.00 93.81 202 ALA A N 1
ATOM 1640 C CA . ALA A 1 202 ? -2.771 1.260 -13.477 1.00 93.81 202 ALA A CA 1
ATOM 1641 C C . ALA A 1 202 ? -3.647 2.424 -13.968 1.00 93.81 202 ALA A C 1
ATOM 1643 O O . ALA A 1 202 ? -4.238 3.131 -13.153 1.00 93.81 202 ALA A O 1
ATOM 1644 N N . ARG A 1 203 ? -3.754 2.628 -15.290 1.00 92.31 203 ARG A N 1
ATOM 1645 C CA . ARG A 1 203 ? -4.644 3.643 -15.884 1.00 92.31 203 ARG A CA 1
ATOM 1646 C C . ARG A 1 203 ? -6.110 3.330 -15.590 1.00 92.31 203 ARG A C 1
ATOM 1648 O O . ARG A 1 203 ? -6.774 4.154 -14.971 1.00 92.31 203 ARG A O 1
ATOM 1655 N N . ALA A 1 204 ? -6.554 2.112 -15.899 1.00 91.19 204 ALA A N 1
ATOM 1656 C CA . ALA A 1 204 ? -7.928 1.684 -15.645 1.00 91.19 204 ALA A CA 1
ATOM 1657 C C . ALA A 1 204 ? -8.320 1.777 -14.157 1.00 91.19 204 ALA A C 1
ATOM 1659 O O . ALA A 1 204 ? -9.441 2.147 -13.829 1.00 91.19 204 ALA A O 1
ATOM 1660 N N . LEU A 1 205 ? -7.391 1.481 -13.240 1.00 93.25 205 LEU A N 1
ATOM 1661 C CA . LEU A 1 205 ? -7.604 1.650 -11.802 1.00 93.25 205 LEU A CA 1
ATOM 1662 C C . LEU A 1 205 ? -7.843 3.120 -11.418 1.00 93.25 205 LEU A C 1
ATOM 1664 O O . LEU A 1 205 ? -8.744 3.404 -10.634 1.00 93.25 205 LEU A O 1
ATOM 1668 N N . LYS A 1 206 ? -7.040 4.048 -11.954 1.00 90.19 206 LYS A N 1
ATOM 1669 C CA . LYS A 1 206 ? -7.129 5.491 -11.654 1.00 90.19 206 LYS A CA 1
ATOM 1670 C C . LYS A 1 206 ? -8.401 6.142 -12.206 1.00 90.19 206 LYS A C 1
ATOM 1672 O O . LYS A 1 206 ? -8.827 7.163 -11.676 1.00 90.19 206 LYS A O 1
ATOM 1677 N N . GLU A 1 207 ? -8.993 5.556 -13.242 1.00 87.62 207 GLU A N 1
ATOM 1678 C CA . GLU A 1 207 ? -10.235 6.025 -13.870 1.00 87.62 207 GLU A CA 1
ATOM 1679 C C . GLU A 1 207 ? -11.497 5.644 -13.075 1.00 87.62 207 GLU A C 1
ATOM 1681 O O . GLU A 1 207 ? -12.576 6.180 -13.325 1.00 87.62 207 GLU A O 1
ATOM 1686 N N . ILE A 1 208 ? -11.384 4.764 -12.073 1.00 85.44 208 ILE A N 1
ATOM 1687 C CA . ILE A 1 208 ? -12.522 4.392 -11.227 1.00 85.44 208 ILE A CA 1
ATOM 1688 C C . ILE A 1 208 ? -13.012 5.582 -10.407 1.00 85.44 208 ILE A C 1
ATOM 1690 O O . ILE A 1 208 ? -12.242 6.293 -9.755 1.00 85.44 208 ILE A O 1
ATOM 1694 N N . GLY A 1 209 ? -14.337 5.710 -10.370 1.00 66.50 209 GLY A N 1
ATOM 1695 C CA . GLY A 1 209 ? -15.030 6.749 -9.621 1.00 66.50 209 GLY A CA 1
ATOM 1696 C C . GLY A 1 209 ? -15.196 8.045 -10.409 1.00 66.50 209 GLY A C 1
ATOM 1697 O O . GLY A 1 209 ? -15.887 8.923 -9.913 1.00 66.50 209 GLY A O 1
ATOM 1698 N N . ILE A 1 210 ? -14.640 8.137 -11.622 1.00 68.12 210 ILE A N 1
ATOM 1699 C CA . ILE A 1 210 ? -14.848 9.268 -12.525 1.00 68.12 210 ILE A CA 1
ATOM 1700 C C . ILE A 1 210 ? -16.123 9.008 -13.345 1.00 68.12 210 ILE A C 1
ATOM 1702 O O . ILE A 1 210 ? -16.135 8.136 -14.213 1.00 68.12 210 ILE A O 1
ATOM 1706 N N . SER A 1 211 ? -17.213 9.723 -13.074 1.00 57.56 211 SER A N 1
ATOM 1707 C CA . SER A 1 211 ? -18.388 9.755 -13.950 1.00 57.56 211 SER A CA 1
ATOM 1708 C C . SER A 1 211 ? -18.224 10.775 -15.084 1.00 57.56 211 SER A C 1
ATOM 1710 O O . SER A 1 211 ? -17.565 11.808 -14.973 1.00 57.56 211 SER A O 1
ATOM 1712 N N . SER A 1 212 ? -18.814 10.468 -16.237 1.00 52.03 212 SER A N 1
ATOM 1713 C CA . SER A 1 212 ? -18.851 11.353 -17.398 1.00 52.03 212 SER A CA 1
ATOM 1714 C C . SER A 1 212 ? -19.975 12.380 -17.222 1.00 52.03 212 SER A C 1
ATOM 1716 O O . SER A 1 212 ? -21.097 12.173 -17.680 1.00 52.03 212 SER A O 1
ATOM 1718 N N . GLY A 1 213 ? -19.686 13.480 -16.530 1.00 46.59 213 GLY A N 1
ATOM 1719 C CA . GLY A 1 213 ? -20.615 14.589 -16.307 1.00 46.59 213 GLY A CA 1
ATOM 1720 C C . GLY A 1 213 ? -19.905 15.782 -15.669 1.00 46.59 213 GLY A C 1
ATOM 1721 O O . GLY A 1 213 ? -18.939 15.615 -14.939 1.00 46.59 213 GLY A O 1
ATOM 1722 N N . LEU A 1 214 ? -20.353 17.002 -15.968 1.00 43.28 214 LEU A N 1
ATOM 1723 C CA . LEU A 1 214 ? -19.663 18.295 -15.777 1.00 43.28 214 LEU A CA 1
ATOM 1724 C C . LEU A 1 214 ? -19.237 18.706 -14.340 1.00 43.28 214 LEU A C 1
ATOM 1726 O O . LEU A 1 214 ? -18.877 19.863 -14.133 1.00 43.28 214 LEU A O 1
ATOM 1730 N N . VAL A 1 215 ? -19.212 17.815 -13.341 1.00 47.38 215 VAL A N 1
ATOM 1731 C CA . VAL A 1 215 ? -18.764 18.132 -11.966 1.00 47.38 215 VAL A CA 1
ATOM 1732 C C . VAL A 1 215 ? -17.974 16.975 -11.343 1.00 47.38 215 VAL A C 1
ATOM 1734 O O . VAL A 1 215 ? -18.354 16.393 -10.334 1.00 47.38 215 VAL A O 1
ATOM 1737 N N . GLU A 1 216 ? -16.836 16.627 -11.931 1.00 47.62 216 GLU A N 1
ATOM 1738 C CA . GLU A 1 216 ? -16.165 15.359 -11.625 1.00 47.62 216 GLU A CA 1
ATOM 1739 C C . GLU A 1 216 ? -14.680 15.568 -11.312 1.00 47.62 216 GLU A C 1
ATOM 1741 O O . GLU A 1 216 ? -13.792 15.419 -12.143 1.00 47.62 216 GLU A O 1
ATOM 1746 N N . LYS A 1 217 ? -14.397 15.991 -10.072 1.00 50.31 217 LYS A N 1
ATOM 1747 C CA . LYS A 1 217 ? -13.022 16.048 -9.524 1.00 50.31 217 LYS A CA 1
ATOM 1748 C C . LYS A 1 217 ? -12.877 15.391 -8.146 1.00 50.31 217 LYS A C 1
ATOM 1750 O O . LYS A 1 217 ? -11.860 15.580 -7.471 1.00 50.31 217 LYS A O 1
ATOM 1755 N N . ARG A 1 218 ? -13.900 14.686 -7.639 1.00 50.81 218 ARG A N 1
ATOM 1756 C CA . ARG A 1 218 ? -13.945 14.326 -6.206 1.00 50.81 218 ARG A CA 1
ATOM 1757 C C . ARG A 1 218 ? -14.098 12.847 -5.857 1.00 50.81 218 ARG A C 1
ATOM 1759 O O . ARG A 1 218 ? -13.670 12.507 -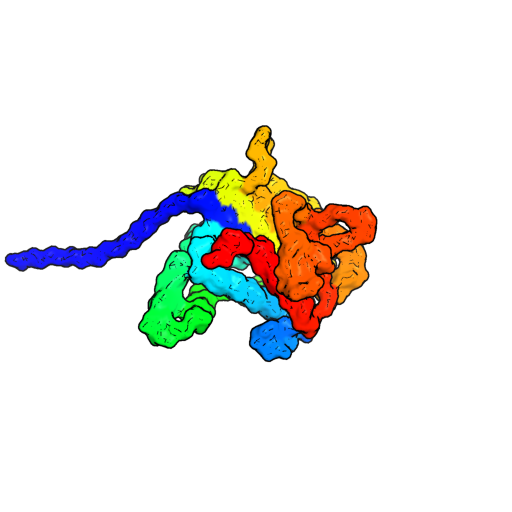4.760 1.00 50.81 218 ARG A O 1
ATOM 1766 N N . ALA A 1 219 ? -14.556 11.983 -6.751 1.00 52.94 219 ALA A N 1
ATOM 1767 C CA . ALA A 1 219 ? -14.432 10.540 -6.579 1.00 52.94 219 ALA A CA 1
ATOM 1768 C C . ALA A 1 219 ? -13.265 10.073 -7.455 1.00 52.94 219 ALA A C 1
ATOM 1770 O O . ALA A 1 219 ? -13.345 10.083 -8.674 1.00 52.94 219 ALA A O 1
ATOM 1771 N N . SER A 1 220 ? -12.116 9.787 -6.849 1.00 73.56 220 SER A N 1
ATOM 1772 C CA . SER A 1 220 ? -10.980 9.264 -7.606 1.00 73.56 220 SER A CA 1
ATOM 1773 C C . SER A 1 220 ? -10.183 8.282 -6.775 1.00 73.56 220 SER A C 1
ATOM 1775 O O . SER A 1 220 ? -10.012 8.458 -5.560 1.00 73.56 220 SER A O 1
ATOM 1777 N N . VAL A 1 221 ? -9.702 7.246 -7.454 1.00 88.06 221 VAL A N 1
ATOM 1778 C CA . VAL A 1 221 ? -8.674 6.357 -6.932 1.00 88.06 221 VAL A CA 1
ATOM 1779 C C . VAL A 1 221 ? -7.318 7.040 -7.084 1.00 88.06 221 VAL A C 1
ATOM 1781 O O . VAL A 1 221 ? -6.898 7.411 -8.181 1.00 88.06 221 VAL A O 1
ATOM 1784 N N . ARG A 1 222 ? -6.601 7.193 -5.973 1.00 91.00 222 ARG A N 1
ATOM 1785 C CA . ARG A 1 222 ? -5.191 7.585 -5.967 1.00 91.00 222 ARG A CA 1
ATOM 1786 C C . ARG A 1 222 ? -4.326 6.335 -5.936 1.00 91.00 222 ARG A C 1
ATOM 1788 O O . ARG A 1 222 ? -4.419 5.572 -4.983 1.00 91.00 222 ARG A O 1
ATOM 1795 N N . LEU A 1 223 ? -3.434 6.178 -6.908 1.00 94.19 223 LEU A N 1
ATOM 1796 C CA . LEU A 1 223 ? -2.400 5.150 -6.889 1.00 94.19 223 LEU A CA 1
ATOM 1797 C C . LEU A 1 223 ? -1.081 5.742 -6.379 1.00 94.19 223 LEU A C 1
ATOM 1799 O O . LEU A 1 223 ? -0.466 6.585 -7.032 1.00 94.19 223 LEU A O 1
ATOM 1803 N N . VAL A 1 224 ? -0.666 5.292 -5.203 1.00 94.62 224 VAL A N 1
ATOM 1804 C CA . VAL A 1 224 ? 0.642 5.545 -4.597 1.00 94.62 224 VAL A CA 1
ATOM 1805 C C . VAL A 1 224 ? 1.543 4.358 -4.906 1.00 94.62 224 VAL A C 1
ATOM 1807 O O . VAL A 1 224 ? 1.114 3.216 -4.765 1.00 94.62 224 VAL A O 1
ATOM 1810 N N . VAL A 1 225 ? 2.786 4.608 -5.306 1.00 95.31 225 VAL A N 1
ATOM 1811 C CA . VAL A 1 225 ? 3.744 3.557 -5.662 1.00 95.31 225 VAL A CA 1
ATOM 1812 C C . VAL A 1 225 ? 5.000 3.675 -4.806 1.00 95.31 225 VAL A C 1
ATOM 1814 O O . VAL A 1 225 ? 5.582 4.747 -4.672 1.00 95.31 225 VAL A O 1
ATOM 1817 N N . VAL A 1 226 ? 5.442 2.563 -4.235 1.00 95.31 226 VAL A N 1
ATOM 1818 C CA . VAL A 1 226 ? 6.710 2.455 -3.518 1.00 95.31 226 VAL A CA 1
ATOM 1819 C C . VAL A 1 226 ? 7.505 1.314 -4.135 1.00 95.31 226 VAL A C 1
ATOM 1821 O O . VAL A 1 226 ? 7.145 0.144 -3.998 1.00 95.31 226 VAL A O 1
ATOM 1824 N N . GLY A 1 227 ? 8.585 1.673 -4.822 1.00 93.50 227 GLY A N 1
ATOM 1825 C CA . GLY A 1 227 ? 9.597 0.732 -5.283 1.00 93.50 227 GLY A CA 1
ATOM 1826 C C . GLY A 1 227 ? 10.705 0.601 -4.243 1.00 93.50 227 GLY A C 1
ATOM 1827 O O . GLY A 1 227 ? 11.218 1.606 -3.753 1.00 93.50 227 GLY A O 1
ATOM 1828 N N . MET A 1 228 ? 11.082 -0.622 -3.890 1.00 90.19 228 MET A N 1
ATOM 1829 C CA . MET A 1 228 ? 12.060 -0.897 -2.837 1.00 90.19 228 MET A CA 1
ATOM 1830 C C . MET A 1 228 ? 13.169 -1.827 -3.314 1.00 90.19 228 MET A C 1
ATOM 1832 O O . MET A 1 228 ? 12.983 -2.652 -4.199 1.00 90.19 228 MET A O 1
ATOM 1836 N N . GLY A 1 229 ? 14.328 -1.718 -2.675 1.00 85.94 229 GLY A N 1
ATOM 1837 C CA . GLY A 1 229 ? 15.486 -2.545 -2.968 1.00 85.94 229 GLY A CA 1
ATOM 1838 C C . GLY A 1 229 ? 16.350 -2.003 -4.105 1.00 85.94 229 GLY A C 1
ATOM 1839 O O . GLY A 1 229 ? 15.932 -1.210 -4.956 1.00 85.94 229 GLY A O 1
ATOM 1840 N N . LYS A 1 230 ? 17.606 -2.458 -4.111 1.00 81.56 230 LYS A N 1
ATOM 1841 C CA . LYS A 1 230 ? 18.605 -2.078 -5.121 1.00 81.56 230 LYS A CA 1
ATOM 1842 C C . LYS A 1 230 ? 18.178 -2.497 -6.528 1.00 81.56 230 LYS A C 1
ATOM 1844 O O . LYS A 1 230 ? 18.524 -1.821 -7.489 1.00 81.56 230 LYS A O 1
ATOM 1849 N N . GLU A 1 231 ? 17.391 -3.564 -6.635 1.00 79.50 231 GLU A N 1
ATOM 1850 C CA . GLU A 1 231 ? 16.845 -4.092 -7.888 1.00 79.50 231 GLU A CA 1
ATOM 1851 C C . GLU A 1 231 ? 16.097 -3.022 -8.689 1.00 79.50 231 GLU A C 1
ATOM 1853 O O . GLU A 1 231 ? 16.378 -2.807 -9.867 1.00 79.50 231 GLU A O 1
ATOM 1858 N N . ILE A 1 232 ? 15.164 -2.329 -8.033 1.00 81.88 232 ILE A N 1
ATOM 1859 C CA . ILE A 1 232 ? 14.367 -1.274 -8.660 1.00 81.88 232 ILE A CA 1
ATOM 1860 C C . ILE A 1 232 ? 15.197 -0.002 -8.798 1.00 81.88 232 ILE A C 1
ATOM 1862 O O . ILE A 1 232 ? 15.172 0.637 -9.848 1.00 81.88 232 ILE A O 1
ATOM 1866 N N . ALA A 1 233 ? 15.965 0.361 -7.766 1.00 79.25 233 ALA A N 1
ATOM 1867 C CA . ALA A 1 233 ? 16.736 1.603 -7.760 1.00 79.25 233 ALA A CA 1
ATOM 1868 C C . ALA A 1 233 ? 17.722 1.707 -8.942 1.00 79.25 233 ALA A C 1
ATOM 1870 O O . ALA A 1 233 ? 17.943 2.807 -9.458 1.00 79.25 233 ALA A O 1
ATOM 1871 N N . LEU A 1 234 ? 18.268 0.571 -9.389 1.00 79.75 234 LEU A N 1
ATOM 1872 C CA . LEU A 1 234 ? 19.240 0.483 -10.481 1.00 79.75 234 LEU A CA 1
ATOM 1873 C C . LEU A 1 234 ? 18.610 0.320 -11.877 1.00 79.75 234 LEU A C 1
ATOM 1875 O O . LEU A 1 234 ? 19.324 0.409 -12.872 1.00 79.75 234 LEU A O 1
ATOM 1879 N N . SER A 1 235 ? 17.295 0.098 -11.985 1.00 87.94 235 SER A N 1
ATOM 1880 C CA . SER A 1 235 ? 16.610 -0.098 -13.269 1.00 87.94 235 SER A CA 1
ATOM 1881 C C . SER A 1 235 ? 15.817 1.146 -13.677 1.00 87.94 235 SER A C 1
ATOM 1883 O O . SER A 1 235 ? 14.696 1.353 -13.216 1.00 87.94 235 SER A O 1
ATOM 1885 N N . GLU A 1 236 ? 16.361 1.973 -14.578 1.00 87.69 236 GLU A N 1
ATOM 1886 C CA . GLU A 1 236 ? 15.646 3.159 -15.090 1.00 87.69 236 GLU A CA 1
ATOM 1887 C C . GLU A 1 236 ? 14.330 2.809 -15.793 1.00 87.69 236 GLU A C 1
ATOM 1889 O O . GLU A 1 236 ? 13.333 3.500 -15.609 1.00 87.69 236 GLU A O 1
ATOM 1894 N N . GLU A 1 237 ? 14.307 1.716 -16.558 1.00 88.69 237 GLU A N 1
ATOM 1895 C CA . GLU A 1 237 ? 13.099 1.207 -17.218 1.00 88.69 237 GLU A CA 1
ATOM 1896 C C . GLU A 1 237 ? 11.988 0.923 -16.194 1.00 88.69 237 GLU A C 1
ATOM 1898 O O . GLU A 1 237 ? 10.872 1.428 -16.320 1.00 88.69 237 GLU A O 1
ATOM 1903 N N . THR A 1 238 ? 12.318 0.199 -15.118 1.00 88.00 238 THR A N 1
ATOM 1904 C CA . THR A 1 238 ? 11.352 -0.134 -14.062 1.00 88.00 238 THR A CA 1
ATOM 1905 C C . THR A 1 238 ? 10.906 1.116 -13.307 1.00 88.00 238 THR A C 1
ATOM 1907 O O . THR A 1 238 ? 9.718 1.278 -13.033 1.00 88.00 238 THR A O 1
ATOM 1910 N N . LYS A 1 239 ? 11.826 2.036 -12.987 1.00 90.88 239 LYS A N 1
ATOM 1911 C CA . LYS A 1 239 ? 11.476 3.287 -12.299 1.00 90.88 239 LYS A CA 1
ATOM 1912 C C . LYS A 1 239 ? 10.532 4.153 -13.129 1.00 90.88 239 LYS A C 1
ATOM 1914 O O . LYS A 1 239 ? 9.560 4.664 -12.576 1.00 90.88 239 LYS A O 1
ATOM 1919 N N . LYS A 1 240 ? 10.767 4.268 -14.440 1.00 90.75 240 LYS A N 1
ATOM 1920 C CA . LYS A 1 240 ? 9.865 4.972 -15.366 1.00 90.75 240 LYS A CA 1
ATOM 1921 C C . LYS A 1 240 ? 8.491 4.308 -15.428 1.00 90.75 240 LYS A C 1
ATOM 1923 O O . LYS A 1 240 ? 7.493 4.994 -15.235 1.00 90.75 240 LYS A O 1
ATOM 1928 N N . LEU A 1 241 ? 8.432 2.981 -15.574 1.00 91.25 241 LEU A N 1
ATOM 1929 C CA . LEU A 1 241 ? 7.168 2.234 -15.549 1.00 91.25 241 LEU A CA 1
ATOM 1930 C C . LEU A 1 241 ? 6.367 2.508 -14.264 1.00 91.25 241 LEU A C 1
ATOM 1932 O O . LEU A 1 241 ? 5.175 2.813 -14.318 1.00 91.25 241 LEU A O 1
ATOM 1936 N N . LEU A 1 242 ? 7.018 2.424 -13.101 1.00 93.56 242 LEU A N 1
ATOM 1937 C CA . LEU A 1 242 ? 6.380 2.677 -11.807 1.00 93.56 242 LEU A CA 1
ATOM 1938 C C . LEU A 1 242 ? 5.941 4.142 -11.656 1.00 93.56 242 LEU A C 1
ATOM 1940 O O . LEU A 1 242 ? 4.849 4.402 -11.145 1.00 93.56 242 LEU A O 1
ATOM 1944 N N . TYR A 1 243 ? 6.752 5.092 -12.129 1.00 93.31 243 TYR A N 1
ATOM 1945 C CA . TYR A 1 243 ? 6.422 6.520 -12.143 1.00 93.31 243 TYR A CA 1
ATOM 1946 C C . TYR A 1 243 ? 5.178 6.800 -12.995 1.00 93.31 243 TYR A C 1
ATOM 1948 O O . TYR A 1 243 ? 4.270 7.516 -12.568 1.00 93.31 243 TYR A O 1
ATOM 1956 N N . GLU A 1 244 ? 5.066 6.166 -14.161 1.00 92.25 244 GLU A N 1
ATOM 1957 C CA . GLU A 1 244 ? 3.889 6.288 -15.020 1.00 92.25 244 GLU A CA 1
ATOM 1958 C C . GLU A 1 244 ? 2.625 5.660 -14.407 1.00 92.25 244 GLU A C 1
ATOM 1960 O O . GLU A 1 244 ? 1.509 6.165 -14.602 1.00 92.25 244 GLU A O 1
ATOM 1965 N N . CYS A 1 245 ? 2.790 4.590 -13.622 1.00 93.75 245 CYS A N 1
ATOM 1966 C CA . CYS A 1 245 ? 1.695 3.982 -12.871 1.00 93.75 245 CYS A CA 1
ATOM 1967 C C . CYS A 1 245 ? 1.156 4.937 -11.799 1.00 93.75 245 CYS A C 1
ATOM 1969 O O . CYS A 1 245 ? -0.062 5.113 -11.708 1.00 93.75 245 CYS A O 1
ATOM 1971 N N . ALA A 1 246 ? 2.032 5.592 -11.034 1.00 93.94 246 ALA A N 1
ATOM 1972 C CA . ALA A 1 246 ? 1.642 6.479 -9.941 1.00 93.94 246 ALA A CA 1
ATOM 1973 C C . ALA A 1 246 ? 0.694 7.608 -10.390 1.00 93.94 246 ALA A C 1
ATOM 1975 O O . ALA A 1 246 ? 0.751 8.110 -11.517 1.00 93.94 246 ALA A O 1
ATOM 1976 N N . SER A 1 247 ? -0.218 8.000 -9.501 1.00 91.81 247 SER A N 1
ATOM 1977 C CA . SER A 1 247 ? -1.074 9.167 -9.715 1.00 91.81 247 SER A CA 1
ATOM 1978 C C . SER A 1 247 ? -0.257 10.461 -9.622 1.00 91.81 247 SER A C 1
ATOM 1980 O O . SER A 1 247 ? 0.655 10.541 -8.788 1.00 91.81 247 SER A O 1
ATOM 1982 N N . PRO A 1 248 ? -0.612 11.493 -10.410 1.00 88.38 248 PRO A N 1
ATOM 1983 C CA . PRO A 1 248 ? -0.050 12.825 -10.234 1.00 88.38 248 PRO A CA 1
ATOM 1984 C C . PRO A 1 248 ? -0.370 13.366 -8.840 1.00 88.38 248 PRO A C 1
ATOM 1986 O O . PRO A 1 248 ? -1.409 13.042 -8.246 1.00 88.38 248 PRO A O 1
ATOM 1989 N N . LEU A 1 249 ? 0.548 14.163 -8.299 1.00 82.12 249 LEU A N 1
ATOM 1990 C CA . LEU A 1 249 ? 0.301 14.905 -7.074 1.00 82.12 249 LEU A CA 1
ATOM 1991 C C . LEU A 1 249 ? -0.678 16.039 -7.364 1.00 82.12 249 LEU A C 1
ATOM 1993 O O . LEU A 1 249 ? -0.567 16.759 -8.347 1.00 82.12 249 LEU A O 1
ATOM 1997 N N . ASP A 1 250 ? -1.670 16.167 -6.493 1.00 69.25 250 ASP A N 1
ATOM 1998 C CA . ASP A 1 250 ? -2.626 17.267 -6.542 1.00 69.25 250 ASP A CA 1
ATOM 1999 C C . ASP A 1 250 ? -1.891 18.538 -6.093 1.00 69.25 250 ASP A C 1
ATOM 2001 O O . ASP A 1 250 ? -1.686 18.724 -4.893 1.00 69.25 250 ASP A O 1
ATOM 2005 N N . GLU A 1 251 ? -1.444 19.371 -7.040 1.00 53.19 251 GLU A N 1
ATOM 2006 C CA . GLU A 1 251 ? -0.644 20.584 -6.778 1.00 53.19 251 GLU A CA 1
ATOM 2007 C C . GLU A 1 251 ? -1.343 21.589 -5.846 1.00 53.19 251 GLU A C 1
ATOM 2009 O O . GLU A 1 251 ? -0.684 22.413 -5.221 1.00 53.19 251 GLU A O 1
ATOM 2014 N N . SER A 1 252 ? -2.668 21.488 -5.672 1.00 52.38 252 SER A N 1
ATOM 2015 C CA . SER A 1 252 ? -3.416 22.284 -4.689 1.00 52.38 252 SER A CA 1
ATOM 2016 C C . SER A 1 252 ? -3.255 21.813 -3.235 1.00 52.38 252 SER A C 1
ATOM 2018 O O . SER A 1 252 ? -3.830 22.409 -2.321 1.00 52.38 252 SER A O 1
ATOM 2020 N N . ARG A 1 253 ? -2.521 20.720 -2.995 1.00 57.00 253 ARG A N 1
ATOM 2021 C CA . ARG A 1 253 ? -2.262 20.184 -1.658 1.00 57.00 253 ARG A CA 1
ATOM 2022 C C . ARG A 1 253 ? -0.834 20.503 -1.248 1.00 57.00 253 ARG A C 1
ATOM 2024 O O . ARG A 1 253 ? 0.109 20.062 -1.895 1.00 57.00 253 ARG A O 1
ATOM 2031 N N . ASP A 1 254 ? -0.701 21.105 -0.068 1.00 64.19 254 ASP A N 1
ATOM 2032 C CA . ASP A 1 254 ? 0.549 21.422 0.650 1.00 64.19 254 ASP A CA 1
ATOM 2033 C C . ASP A 1 254 ? 1.453 20.201 0.954 1.00 64.19 254 ASP A C 1
ATOM 2035 O O . ASP A 1 254 ? 2.382 20.284 1.751 1.00 64.19 254 ASP A O 1
ATOM 2039 N N . ILE A 1 255 ? 1.183 19.028 0.368 1.00 74.25 255 ILE A N 1
ATOM 2040 C CA . ILE A 1 255 ? 1.884 17.774 0.645 1.00 74.25 255 ILE A CA 1
ATOM 2041 C C . ILE A 1 255 ? 3.364 17.839 0.272 1.00 74.25 255 ILE A C 1
ATOM 2043 O O . ILE A 1 255 ? 4.172 17.233 0.966 1.00 74.25 255 ILE A O 1
ATOM 2047 N N . LEU A 1 256 ? 3.724 18.593 -0.773 1.00 77.75 256 LEU A N 1
ATOM 2048 C CA . LEU A 1 256 ? 5.114 18.786 -1.198 1.00 77.75 256 LEU A CA 1
ATOM 2049 C C . LEU A 1 256 ? 5.944 19.568 -0.171 1.00 77.75 256 LEU A C 1
ATOM 2051 O O . LEU A 1 256 ? 7.164 19.404 -0.130 1.00 77.75 256 LEU A O 1
ATOM 2055 N N . ASP A 1 257 ? 5.290 20.394 0.648 1.00 80.38 257 ASP A N 1
ATOM 2056 C CA . ASP A 1 257 ? 5.912 21.209 1.696 1.00 80.38 257 ASP A CA 1
ATOM 2057 C C . ASP A 1 257 ? 5.779 20.593 3.090 1.00 80.38 257 ASP A C 1
ATOM 2059 O O . ASP A 1 257 ? 6.204 21.183 4.084 1.00 80.38 257 ASP A O 1
ATOM 2063 N N . ILE A 1 258 ? 5.240 19.375 3.177 1.00 78.94 258 ILE A N 1
ATOM 2064 C CA . ILE A 1 258 ? 5.267 18.623 4.421 1.00 78.94 258 ILE A CA 1
ATOM 2065 C C . ILE A 1 258 ? 6.708 18.221 4.731 1.00 78.94 258 ILE A C 1
ATOM 2067 O O . ILE A 1 258 ? 7.339 17.467 3.987 1.00 78.94 258 ILE A O 1
ATOM 2071 N N . TRP A 1 259 ? 7.184 18.687 5.881 1.00 78.62 259 TRP A N 1
ATOM 2072 C CA . TRP A 1 259 ? 8.426 18.242 6.494 1.00 78.62 259 TRP A CA 1
ATOM 2073 C C . TRP A 1 259 ? 8.279 16.816 7.032 1.00 78.62 259 TRP A C 1
ATOM 2075 O O . TRP A 1 259 ? 7.314 16.488 7.742 1.00 78.62 259 TRP A O 1
ATOM 2085 N N . ILE A 1 260 ? 9.232 15.975 6.639 1.00 72.25 260 ILE A N 1
ATOM 2086 C CA . ILE A 1 260 ? 9.392 14.592 7.095 1.00 72.25 260 ILE A CA 1
ATOM 2087 C C . ILE A 1 260 ? 10.243 14.569 8.365 1.00 72.25 260 ILE A C 1
ATOM 2089 O O . ILE A 1 260 ? 9.908 13.851 9.306 1.00 72.25 260 ILE A O 1
ATOM 2093 N N . ASP A 1 261 ? 11.281 15.401 8.385 1.00 74.31 261 ASP A N 1
ATOM 2094 C CA . ASP A 1 261 ? 12.168 15.690 9.509 1.00 74.31 261 ASP A CA 1
ATOM 2095 C C . ASP A 1 261 ? 12.607 17.171 9.455 1.00 74.31 261 ASP A C 1
ATOM 2097 O O . ASP A 1 261 ? 12.029 17.963 8.709 1.00 74.31 261 ASP A O 1
ATOM 2101 N N . GLU A 1 262 ? 13.595 17.562 10.263 1.00 76.38 262 GLU A N 1
ATOM 2102 C CA . GLU A 1 262 ? 14.084 18.946 10.372 1.00 76.38 262 GLU A CA 1
ATOM 2103 C C . GLU A 1 262 ? 14.727 19.496 9.083 1.00 76.38 262 GLU A C 1
ATOM 2105 O O . GLU A 1 262 ? 14.899 20.710 8.951 1.00 76.38 262 GLU A O 1
ATOM 2110 N N . HIS A 1 263 ? 15.098 18.635 8.131 1.00 82.81 263 HIS A N 1
ATOM 2111 C CA . HIS A 1 263 ? 15.893 19.002 6.954 1.00 82.81 263 HIS A CA 1
ATOM 2112 C C . HIS A 1 263 ? 15.315 18.505 5.624 1.00 82.81 263 HIS A C 1
ATOM 2114 O O . HIS A 1 263 ? 15.698 19.017 4.574 1.00 82.81 263 HIS A O 1
ATOM 2120 N N . THR A 1 264 ? 14.375 17.563 5.655 1.00 81.75 264 THR A N 1
ATOM 2121 C CA . THR A 1 264 ? 13.862 16.873 4.471 1.00 81.75 264 THR A CA 1
ATOM 2122 C C . THR A 1 264 ? 12.380 17.165 4.268 1.00 81.75 264 THR A C 1
ATOM 2124 O O . THR A 1 264 ? 11.538 16.858 5.124 1.00 81.75 264 THR A O 1
ATOM 2127 N N . ARG A 1 265 ? 12.023 17.711 3.103 1.00 85.12 265 ARG A N 1
ATOM 2128 C CA . ARG A 1 265 ? 10.627 17.852 2.676 1.00 85.12 265 ARG A CA 1
ATOM 2129 C C . ARG A 1 265 ? 10.197 16.668 1.826 1.00 85.12 265 ARG A C 1
ATOM 2131 O O . ARG A 1 265 ? 10.999 15.980 1.203 1.00 85.12 265 ARG A O 1
ATOM 2138 N N . MET A 1 266 ? 8.885 16.480 1.727 1.00 83.81 266 MET A N 1
ATOM 2139 C CA . MET A 1 266 ? 8.292 15.458 0.869 1.00 83.81 266 MET A CA 1
ATOM 2140 C C . MET A 1 266 ? 8.801 15.521 -0.575 1.00 83.81 266 MET A C 1
ATOM 2142 O O . MET A 1 266 ? 9.154 14.496 -1.149 1.00 83.81 266 MET A O 1
ATOM 2146 N N . ARG A 1 267 ? 8.881 16.723 -1.157 1.00 85.75 267 ARG A N 1
ATOM 2147 C CA . ARG A 1 267 ? 9.372 16.920 -2.531 1.00 85.75 267 ARG A CA 1
ATOM 2148 C C . ARG A 1 267 ? 10.792 16.396 -2.768 1.00 85.75 267 ARG A C 1
ATOM 2150 O O . ARG A 1 267 ? 11.102 16.062 -3.906 1.00 85.75 267 ARG A O 1
ATOM 2157 N N . ASP A 1 268 ? 11.610 16.310 -1.719 1.00 84.88 268 ASP A N 1
ATOM 2158 C CA . ASP A 1 268 ? 13.024 15.939 -1.816 1.00 84.88 268 ASP A CA 1
ATOM 2159 C C . ASP A 1 268 ? 13.217 14.421 -1.916 1.00 84.88 268 ASP A C 1
ATOM 2161 O O . ASP A 1 268 ? 14.231 13.958 -2.432 1.00 84.88 268 ASP A O 1
ATOM 2165 N N . ILE A 1 269 ? 12.238 13.635 -1.451 1.00 86.19 269 ILE A N 1
ATOM 2166 C CA . ILE A 1 269 ? 12.318 12.167 -1.451 1.00 86.19 269 ILE A CA 1
ATOM 2167 C C . ILE A 1 269 ? 11.535 11.512 -2.591 1.00 86.19 269 ILE A C 1
ATOM 2169 O O . ILE A 1 269 ? 11.733 10.332 -2.876 1.00 86.19 269 ILE A O 1
ATOM 2173 N N . LEU A 1 270 ? 10.625 12.244 -3.237 1.00 89.56 270 LEU A N 1
ATOM 2174 C CA . LEU A 1 270 ? 9.804 11.701 -4.315 1.00 89.56 270 LEU A CA 1
ATOM 2175 C C . LEU A 1 270 ? 10.647 11.458 -5.564 1.00 89.56 270 LEU A C 1
ATOM 2177 O O . LEU A 1 270 ? 11.395 12.328 -6.013 1.00 89.56 270 LEU A O 1
ATOM 2181 N N . TYR A 1 271 ? 10.488 10.280 -6.163 1.00 90.56 271 TYR A N 1
ATOM 2182 C CA . TYR A 1 271 ? 11.199 9.963 -7.394 1.00 90.56 271 TYR A CA 1
ATOM 2183 C C . TYR A 1 271 ? 10.657 10.790 -8.565 1.00 90.56 271 TYR A C 1
ATOM 2185 O O . TYR A 1 271 ? 9.445 10.896 -8.767 1.00 90.56 271 TYR A O 1
ATOM 2193 N N . ARG A 1 272 ? 11.580 11.327 -9.369 1.00 88.31 272 ARG A N 1
ATOM 2194 C CA . ARG A 1 272 ? 11.285 12.056 -10.601 1.00 88.31 272 ARG A CA 1
ATOM 2195 C C . ARG A 1 272 ? 12.311 11.694 -11.680 1.00 88.31 272 ARG A C 1
ATOM 2197 O O . ARG A 1 272 ? 13.509 11.843 -11.424 1.00 88.31 272 ARG A O 1
ATOM 2204 N N . PRO A 1 273 ? 11.879 11.235 -12.867 1.00 85.94 273 PRO A N 1
ATOM 2205 C CA . PRO A 1 273 ? 12.773 11.045 -13.999 1.00 85.94 273 PRO A CA 1
ATOM 2206 C C . PRO A 1 273 ? 13.447 12.360 -14.407 1.00 85.94 273 PRO A C 1
ATOM 2208 O O . PRO A 1 273 ? 12.882 13.447 -14.266 1.00 85.94 273 PRO A O 1
ATOM 2211 N N . THR A 1 274 ? 14.668 12.278 -14.933 1.00 81.31 274 THR A N 1
ATOM 2212 C CA . THR A 1 274 ? 15.357 13.448 -15.486 1.00 81.31 274 THR A CA 1
ATOM 2213 C C . THR A 1 274 ? 14.571 14.002 -16.674 1.00 81.31 274 THR A C 1
ATOM 2215 O O . THR A 1 274 ? 14.316 13.274 -17.629 1.00 81.31 274 THR A O 1
ATOM 2218 N N . GLY A 1 275 ? 14.223 15.289 -16.626 1.00 74.50 275 GLY A N 1
ATOM 2219 C CA . GLY A 1 275 ? 13.483 15.974 -17.691 1.00 74.50 275 GLY A CA 1
ATOM 2220 C C . GLY A 1 275 ? 11.968 16.048 -17.482 1.00 74.50 275 GLY A C 1
ATOM 2221 O O . GLY A 1 275 ? 11.323 16.829 -18.173 1.00 74.50 275 GLY A O 1
ATOM 2222 N N . ASP A 1 276 ? 11.411 15.326 -16.506 1.00 74.62 276 ASP A N 1
ATOM 2223 C CA . ASP A 1 276 ? 10.009 15.484 -16.110 1.00 74.62 276 ASP A CA 1
ATOM 2224 C C . ASP A 1 276 ? 9.859 16.562 -15.031 1.00 74.62 276 ASP A C 1
ATOM 2226 O O . ASP A 1 276 ? 10.677 16.678 -14.113 1.00 74.62 276 ASP A O 1
ATOM 2230 N N . HIS A 1 277 ? 8.785 17.348 -15.124 1.00 72.56 277 HIS A N 1
ATOM 2231 C CA . HIS A 1 277 ? 8.478 18.416 -14.166 1.00 72.56 277 HIS A CA 1
ATOM 2232 C C . HIS A 1 277 ? 7.340 18.056 -13.200 1.00 72.56 277 HIS A C 1
ATOM 2234 O O . HIS A 1 277 ? 7.247 18.654 -12.130 1.00 72.56 277 HIS A O 1
ATOM 2240 N N . GLU A 1 278 ? 6.514 17.058 -13.531 1.00 86.31 278 GLU A N 1
ATOM 2241 C CA . GLU A 1 278 ? 5.357 16.665 -12.724 1.00 86.31 278 GLU A CA 1
ATOM 2242 C C . GLU A 1 278 ? 5.782 15.825 -11.508 1.00 86.31 278 GLU A C 1
ATOM 2244 O O . GLU A 1 278 ? 6.487 14.817 -11.619 1.00 86.31 278 GLU A O 1
ATOM 2249 N N . HIS A 1 279 ? 5.326 16.209 -10.317 1.00 87.69 279 HIS A N 1
ATOM 2250 C CA . HIS A 1 279 ? 5.477 15.373 -9.132 1.00 87.69 279 HIS A CA 1
ATOM 2251 C C . HIS A 1 279 ? 4.381 14.297 -9.101 1.00 87.69 279 HIS A C 1
ATOM 2253 O O . HIS A 1 279 ? 3.204 14.574 -9.327 1.00 87.69 279 HIS A O 1
ATOM 2259 N N . ARG A 1 280 ? 4.751 13.057 -8.759 1.00 90.94 280 ARG A N 1
ATOM 2260 C CA . ARG A 1 280 ? 3.812 11.933 -8.596 1.00 90.94 280 ARG A CA 1
ATOM 2261 C C . ARG A 1 280 ? 3.940 11.282 -7.227 1.00 90.94 280 ARG A C 1
ATOM 2263 O O . ARG A 1 280 ? 4.960 11.432 -6.560 1.00 90.94 280 ARG A O 1
ATOM 2270 N N . TYR A 1 281 ? 2.912 10.543 -6.808 1.00 90.94 281 TYR A N 1
ATOM 2271 C CA . TYR A 1 281 ? 2.914 9.768 -5.561 1.00 90.94 281 TYR A CA 1
ATOM 2272 C C . TYR A 1 281 ? 3.823 8.532 -5.665 1.00 90.94 281 TYR A C 1
ATOM 2274 O O . TYR A 1 281 ? 3.343 7.399 -5.615 1.00 90.94 281 TYR A O 1
ATOM 2282 N N . ILE A 1 282 ? 5.128 8.744 -5.833 1.00 92.81 282 ILE A N 1
ATOM 2283 C CA . ILE A 1 282 ? 6.103 7.671 -5.993 1.00 92.81 282 ILE A CA 1
ATOM 2284 C C . ILE A 1 282 ? 7.371 7.880 -5.176 1.00 92.81 282 ILE A C 1
ATOM 2286 O O . ILE A 1 282 ? 7.998 8.936 -5.210 1.00 92.81 282 ILE A O 1
ATOM 2290 N N . LEU A 1 283 ? 7.766 6.813 -4.488 1.00 93.38 283 LEU A N 1
ATOM 2291 C CA . LEU A 1 283 ? 8.999 6.716 -3.724 1.00 93.38 283 LEU A CA 1
ATOM 2292 C C . LEU A 1 283 ? 9.821 5.525 -4.238 1.00 93.38 283 LEU A C 1
ATOM 2294 O O . LEU A 1 283 ? 9.273 4.438 -4.419 1.00 93.38 283 LEU A O 1
ATOM 2298 N N . ILE A 1 284 ? 11.122 5.718 -4.474 1.00 92.25 284 ILE A N 1
ATOM 2299 C CA . ILE A 1 284 ? 12.048 4.649 -4.883 1.00 92.25 284 ILE A CA 1
ATOM 2300 C C . ILE A 1 284 ? 13.191 4.571 -3.871 1.00 92.25 284 ILE A C 1
ATOM 2302 O O . ILE A 1 284 ? 13.953 5.523 -3.720 1.00 92.25 284 ILE A O 1
ATOM 2306 N N . LEU A 1 285 ? 13.318 3.435 -3.182 1.00 90.50 285 LEU A N 1
ATOM 2307 C CA . LEU A 1 285 ? 14.224 3.260 -2.044 1.00 90.50 285 LEU A CA 1
ATOM 2308 C C . LEU A 1 285 ? 15.261 2.169 -2.312 1.00 90.50 285 LEU A C 1
ATOM 2310 O O . LEU A 1 285 ? 14.917 0.993 -2.391 1.00 90.50 285 LEU A O 1
ATOM 2314 N N . GLY A 1 286 ? 16.540 2.541 -2.400 1.00 84.06 286 GLY A N 1
ATOM 2315 C CA . GLY A 1 286 ? 17.629 1.595 -2.678 1.00 84.06 286 GLY A CA 1
ATOM 2316 C C . GLY A 1 286 ? 18.233 0.902 -1.449 1.00 84.06 286 GLY A C 1
ATOM 2317 O O . GLY A 1 286 ? 18.611 -0.265 -1.536 1.00 84.06 286 GLY A O 1
ATOM 2318 N N . GLU A 1 287 ? 18.337 1.588 -0.303 1.00 87.44 287 GLU A N 1
ATOM 2319 C CA . GLU A 1 287 ? 19.090 1.107 0.870 1.00 87.44 287 GLU A CA 1
ATOM 2320 C C . GLU A 1 287 ? 18.220 0.948 2.123 1.00 87.44 287 GLU A C 1
ATOM 2322 O O . GLU A 1 287 ? 18.221 1.781 3.026 1.00 87.44 287 GLU A O 1
ATOM 2327 N N . LEU A 1 288 ? 17.530 -0.197 2.171 1.00 89.56 288 LEU A N 1
ATOM 2328 C CA . LEU A 1 288 ? 16.684 -0.718 3.261 1.00 89.56 288 LEU A CA 1
ATOM 2329 C C . LEU A 1 288 ? 17.262 -0.599 4.686 1.00 89.56 288 LEU A C 1
ATOM 2331 O O . LEU A 1 288 ? 16.535 -0.489 5.672 1.00 89.56 288 LEU A O 1
ATOM 2335 N N . ARG A 1 289 ? 18.591 -0.674 4.789 1.00 90.88 289 ARG A N 1
ATOM 2336 C CA . ARG A 1 289 ? 19.335 -0.829 6.049 1.00 90.88 289 ARG A CA 1
ATOM 2337 C C . ARG A 1 289 ? 19.542 0.486 6.795 1.00 90.88 289 ARG A C 1
ATOM 2339 O O . ARG A 1 289 ? 19.961 0.476 7.947 1.00 90.88 289 ARG A O 1
ATOM 2346 N N . ARG A 1 290 ? 19.296 1.617 6.132 1.00 89.25 290 ARG A N 1
ATOM 2347 C CA . ARG A 1 290 ? 19.503 2.945 6.706 1.00 89.25 290 ARG A CA 1
ATOM 2348 C C . ARG A 1 290 ? 18.260 3.391 7.462 1.00 89.25 290 ARG A C 1
ATOM 2350 O O . ARG A 1 290 ? 17.163 3.399 6.901 1.00 89.25 290 ARG A O 1
ATOM 2357 N N . LYS A 1 291 ? 18.446 3.812 8.714 1.00 88.81 291 LYS A N 1
ATOM 2358 C CA . LYS A 1 291 ? 17.363 4.291 9.578 1.00 88.81 291 LYS A CA 1
ATOM 2359 C C . LYS A 1 291 ? 16.600 5.442 8.924 1.00 88.81 291 LYS A C 1
ATOM 2361 O O . LYS A 1 291 ? 15.380 5.368 8.816 1.00 88.81 291 LYS A O 1
ATOM 2366 N N . GLU A 1 292 ? 17.321 6.443 8.425 1.00 86.06 292 GLU A N 1
ATOM 2367 C CA . GLU A 1 292 ? 16.727 7.632 7.793 1.00 86.06 292 GLU A CA 1
ATOM 2368 C C . GLU A 1 292 ? 15.809 7.263 6.612 1.00 86.06 292 GLU A C 1
ATOM 2370 O O . GLU A 1 292 ? 14.729 7.825 6.446 1.00 86.06 292 GLU A O 1
ATOM 2375 N N . VAL A 1 293 ? 16.203 6.263 5.813 1.00 87.88 293 VAL A N 1
ATOM 2376 C CA . VAL A 1 293 ? 15.434 5.789 4.649 1.00 87.88 293 VAL A CA 1
ATOM 2377 C C . VAL A 1 293 ? 14.118 5.141 5.084 1.00 87.88 293 VAL A C 1
ATOM 2379 O O . VAL A 1 293 ? 13.064 5.417 4.505 1.00 87.88 293 VAL A O 1
ATOM 2382 N N . VAL A 1 294 ? 14.154 4.294 6.115 1.00 90.12 294 VAL A N 1
ATOM 2383 C CA . VAL A 1 294 ? 12.947 3.644 6.650 1.00 90.12 294 VAL A CA 1
ATOM 2384 C C . VAL A 1 294 ? 12.043 4.647 7.370 1.00 90.12 294 VAL A C 1
ATOM 2386 O O . VAL A 1 294 ? 10.819 4.562 7.257 1.00 90.12 294 VAL A O 1
ATOM 2389 N N . GLU A 1 295 ? 12.607 5.628 8.073 1.00 88.00 295 GLU A N 1
ATOM 2390 C CA . GLU A 1 295 ? 11.828 6.703 8.693 1.00 88.00 295 GLU A CA 1
ATOM 2391 C C . GLU A 1 295 ? 11.122 7.569 7.643 1.00 88.00 295 GLU A C 1
ATOM 2393 O O . GLU A 1 295 ? 9.929 7.848 7.799 1.00 88.00 295 GLU A O 1
ATOM 2398 N N . ALA A 1 296 ? 11.797 7.899 6.537 1.00 85.94 296 ALA A N 1
ATOM 2399 C CA . ALA A 1 296 ? 11.192 8.592 5.403 1.00 85.94 296 ALA A CA 1
ATOM 2400 C C . ALA A 1 296 ? 10.047 7.779 4.776 1.00 85.94 296 ALA A C 1
ATOM 2402 O O . ALA A 1 296 ? 8.957 8.317 4.564 1.00 85.94 296 ALA A O 1
ATOM 2403 N N . LEU A 1 297 ? 10.244 6.471 4.561 1.00 91.12 297 LEU A N 1
ATOM 2404 C CA . LEU A 1 297 ? 9.192 5.559 4.095 1.00 91.12 297 LEU A CA 1
ATOM 2405 C C . LEU A 1 297 ? 7.982 5.560 5.036 1.00 91.12 297 LEU A C 1
ATOM 2407 O O . LEU A 1 297 ? 6.844 5.706 4.588 1.00 91.12 297 LEU A O 1
ATOM 2411 N N . ARG A 1 298 ? 8.214 5.412 6.344 1.00 90.38 298 ARG A N 1
ATOM 2412 C CA . ARG A 1 298 ? 7.152 5.378 7.357 1.00 90.38 298 ARG A CA 1
ATOM 2413 C C . ARG A 1 298 ? 6.354 6.679 7.361 1.00 90.38 298 ARG A C 1
ATOM 2415 O O . ARG A 1 298 ? 5.124 6.643 7.356 1.00 90.38 298 ARG A O 1
ATOM 2422 N N . SER A 1 299 ? 7.040 7.819 7.346 1.00 85.69 299 SER A N 1
ATOM 2423 C CA . SER A 1 299 ? 6.411 9.140 7.297 1.00 85.69 299 SER A CA 1
ATOM 2424 C C . SER A 1 299 ? 5.606 9.335 6.013 1.00 85.69 299 SER A C 1
ATOM 2426 O O . SER A 1 299 ? 4.454 9.765 6.083 1.00 85.69 299 SER A O 1
ATOM 2428 N N . PHE A 1 300 ? 6.161 8.955 4.858 1.00 87.81 300 PHE A N 1
ATOM 2429 C CA . PHE A 1 300 ? 5.461 8.994 3.575 1.00 87.81 300 PHE A CA 1
ATOM 2430 C C . PHE A 1 300 ? 4.179 8.163 3.600 1.00 87.81 300 PHE A C 1
ATOM 2432 O O . PHE A 1 300 ? 3.097 8.697 3.349 1.00 87.81 300 PHE A O 1
ATOM 2439 N N . LEU A 1 301 ? 4.283 6.883 3.974 1.00 89.75 301 LEU A N 1
ATOM 2440 C CA . LEU A 1 301 ? 3.145 5.970 4.055 1.00 89.75 301 LEU A CA 1
ATOM 2441 C C . LEU A 1 301 ? 2.082 6.467 5.036 1.00 89.75 301 LEU A C 1
ATOM 2443 O O . LEU A 1 301 ? 0.891 6.367 4.747 1.00 89.75 301 LEU A O 1
ATOM 2447 N N . HIS A 1 302 ? 2.486 7.064 6.157 1.00 85.19 302 HIS A N 1
ATOM 2448 C CA . HIS A 1 302 ? 1.551 7.663 7.100 1.00 85.19 302 HIS A CA 1
ATOM 2449 C C . HIS A 1 302 ? 0.787 8.845 6.482 1.00 85.19 302 HIS A C 1
ATOM 2451 O O . HIS A 1 302 ? -0.439 8.885 6.557 1.00 85.19 302 HIS A O 1
ATOM 2457 N N . ILE A 1 303 ? 1.494 9.770 5.823 1.00 81.75 303 ILE A N 1
ATOM 2458 C CA . ILE A 1 303 ? 0.913 10.971 5.200 1.00 81.75 303 ILE A CA 1
ATOM 2459 C C . ILE A 1 303 ? -0.083 10.613 4.092 1.00 81.75 303 ILE A C 1
ATOM 2461 O O . ILE A 1 303 ? -1.139 11.242 3.983 1.00 81.75 303 ILE A O 1
ATOM 2465 N N . VAL A 1 304 ? 0.246 9.627 3.255 1.00 83.00 304 VAL A N 1
ATOM 2466 C CA . VAL A 1 304 ? -0.611 9.238 2.124 1.00 83.00 304 VAL A CA 1
ATOM 2467 C C . VAL A 1 304 ? -1.784 8.354 2.545 1.00 83.00 304 VAL A C 1
ATOM 2469 O O . VAL A 1 304 ? -2.820 8.410 1.886 1.00 83.00 304 VAL A O 1
ATOM 2472 N N . SER A 1 305 ? -1.644 7.588 3.635 1.00 79.25 305 SER A N 1
ATOM 2473 C CA . SER A 1 305 ? -2.697 6.694 4.141 1.00 79.25 305 SER A CA 1
ATOM 2474 C C . SER A 1 305 ? -3.695 7.409 5.053 1.00 79.25 305 SER A C 1
ATOM 2476 O O . SER A 1 305 ? -4.875 7.078 5.027 1.00 79.25 305 SER A O 1
ATOM 2478 N N . ILE A 1 306 ? -3.255 8.391 5.853 1.00 71.06 306 ILE A N 1
ATOM 2479 C CA . ILE A 1 306 ? -4.115 9.141 6.780 1.00 71.06 306 ILE A CA 1
ATOM 2480 C C . ILE A 1 306 ? -3.869 10.650 6.599 1.00 71.06 306 ILE A C 1
ATOM 2482 O O . ILE A 1 306 ? -2.809 11.154 6.974 1.00 71.06 306 ILE A O 1
ATOM 2486 N N . PRO A 1 307 ? -4.829 11.424 6.059 1.00 59.12 307 PRO A N 1
ATOM 2487 C CA . PRO A 1 307 ? -4.645 12.861 5.868 1.00 59.12 307 PRO A CA 1
ATOM 2488 C C . PRO A 1 307 ? -4.415 13.608 7.199 1.00 59.12 307 PRO A C 1
ATOM 2490 O O . PRO A 1 307 ? -5.312 13.678 8.041 1.00 59.12 307 PRO A O 1
ATOM 2493 N N . ARG A 1 308 ? -3.237 14.240 7.356 1.00 49.62 308 ARG A N 1
ATOM 2494 C CA . ARG A 1 308 ? -2.785 14.947 8.581 1.00 49.62 308 ARG A CA 1
ATOM 2495 C C . ARG A 1 308 ? -3.763 15.980 9.157 1.00 49.62 308 ARG A C 1
ATOM 2497 O O . ARG A 1 308 ? -3.793 16.138 10.368 1.00 49.62 308 ARG A O 1
ATOM 2504 N N . LYS A 1 309 ? -4.602 16.645 8.345 1.00 49.19 309 LYS A N 1
ATOM 2505 C CA . LYS A 1 309 ? -5.577 17.660 8.827 1.00 49.19 309 LYS A CA 1
ATOM 2506 C C . LYS A 1 309 ? -6.642 17.110 9.797 1.00 49.19 309 LYS A C 1
ATOM 2508 O O . LYS A 1 309 ? -7.522 17.860 10.200 1.00 49.19 309 LYS A O 1
ATOM 2513 N N . ARG A 1 310 ? -6.619 15.814 10.121 1.00 46.19 310 ARG A N 1
ATOM 2514 C CA . ARG A 1 310 ? -7.620 15.155 10.970 1.00 46.19 310 ARG A CA 1
ATOM 2515 C C . ARG A 1 310 ? -7.035 14.246 12.055 1.00 46.19 310 ARG A C 1
ATOM 2517 O O . ARG A 1 310 ? -7.773 13.479 12.658 1.00 46.19 310 ARG A O 1
ATOM 2524 N N . LEU A 1 311 ? -5.722 14.316 12.267 1.00 37.50 311 LEU A N 1
ATOM 2525 C CA . LEU A 1 311 ? -5.047 13.736 13.426 1.00 37.50 311 LEU A CA 1
ATOM 2526 C C . LEU A 1 311 ? -4.690 14.898 14.361 1.00 37.50 311 LEU A C 1
ATOM 2528 O O . LEU A 1 311 ? -3.525 15.275 14.462 1.00 37.50 311 LEU A O 1
ATOM 2532 N N . ILE A 1 312 ? -5.722 15.533 14.917 1.00 31.47 312 ILE A N 1
ATOM 2533 C CA . ILE A 1 312 ? -5.599 16.416 16.081 1.00 31.47 312 ILE A CA 1
ATOM 2534 C C . ILE A 1 312 ? -5.973 15.563 17.287 1.00 31.47 312 ILE A C 1
ATOM 2536 O O . ILE A 1 312 ? -6.999 14.853 17.169 1.00 31.47 312 ILE A O 1
#

Radius of gyration: 20.38 Å; chains: 1; bounding box: 66×45×63 Å

Sequence (312 aa):
MKFPMEMPEERQELIMPLYRAELLVLVIDGSRSMYRRDFFDYKTGREISRGEGLMNIFNDILSRLVMSEVGNMFFISTVIFGEQATIVRAFEHGGKLYYPWAIIRQKVKQMMRKGMKIGEAIEGVLSNENLLLKHPCAILRELGIRLWTNIADGLRKARMICEAFFSDDWEILPPRERRRATVVLLTDGRPTREEANTLSMARALKEIGISSGLVEKRASVRLVVVGMGKEIALSEETKKLLYECASPLDESRDILDIWIDEHTRMRDILYRPTGDHEHRYILILGELRRKEVVEALRSFLHIVSIPRKRLI